Protein AF-A0A4Z1KSX0-F1 (afdb_monomer)

Nearest PDB structures (foldseek):
  7qps-assembly2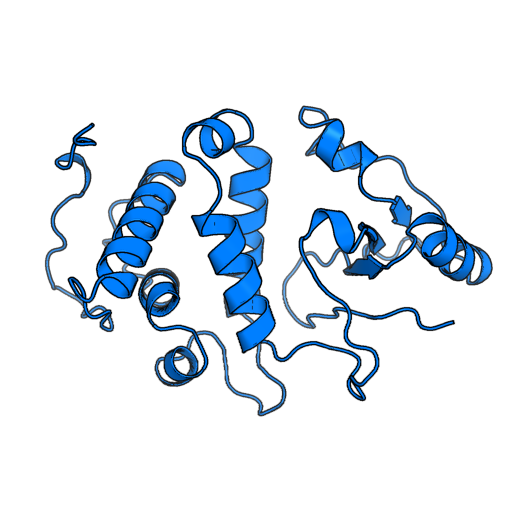_B  TM=3.617E-01  e=7.454E-01  Acinetobacter baumannii
  7qps-assembly1_A  TM=3.629E-01  e=1.001E+00  Acinetobacter baumannii
  7qpr-assembly3_C  TM=3.584E-01  e=1.425E+00  Acinetobacter baumannii
  7qpr-assembly4_D  TM=3.617E-01  e=1.912E+00  Acinetobacter baumannii
  7qpr-assembly1_A  TM=2.953E-01  e=1.266E+00  Acinetobacter baumannii

Solvent-accessible surface area (backbone atoms only — not comparable to full-atom values): 12612 Å² total; per-residue (Å²): 137,84,84,54,51,57,81,83,91,64,68,100,76,53,64,39,56,23,62,30,92,46,40,68,65,53,45,53,56,42,43,76,70,55,26,41,80,53,80,69,63,75,92,41,63,93,37,56,68,68,46,71,58,38,54,39,32,32,66,54,96,61,87,45,39,34,35,29,31,39,24,77,83,67,78,49,81,84,70,94,78,66,88,62,66,52,78,56,59,45,60,51,50,44,51,54,51,49,54,60,52,66,54,45,73,68,50,41,66,77,38,38,69,60,51,49,48,52,54,48,52,57,58,53,52,46,63,35,58,43,96,88,64,50,49,46,64,42,79,72,46,43,74,66,39,55,71,47,52,33,49,59,51,33,54,70,56,58,79,56,96,80,60,76,77,66,52,73,64,60,47,47,57,52,48,37,52,48,26,50,33,29,74,72,67,76,43,81,71,69,78,79,63,89,90,65,85,70,80,72,70,90,76,66,72,86,78,130

Secondary structure (DSSP, 8-state):
----------SS---EEEEES-HHHHHHHHHHTT-EE-PPPGGGTT-HHHHHSEEEEESSSSS--EEEEEGGGGT----TT--SSS--HHHHHHHHHHHHHHS-HHHHHHTHHHHHHHHHHHHHHTT-B-TT--BTTSSGGGGGS-GGGHHHHHHHH---TT-PPPPHHHHHHHHHHHHHHHHTTS----PPPTTPPPPPGGG-PPP-

Radius of gyration: 18.74 Å; Cα contacts (8 Å, |Δi|>4): 225; chains: 1; bounding box: 40×37×55 Å

Mean predicted aligned error: 12.32 Å

Foldseek 3Di:
DDFFFADFDDDDAAATEGADQDQVVNVVVVVVVQKDWDQFDPLCPVPVVVRVQWTWIDRDPPRHIYTYGYCVVLVHDDDPPDPDSHDWLQVVLQSLLVVLLPQDLVNCVSVVSVSVVSVVVNLVSQCGATPVRHRLLDPVVLVSHDQLCSQVSLVSNDPDPPPPDDDPSNVSVVSNVSSVCVVVVNDGHDHDDPPDDDDPSVPDDDDD

Sequence (208 aa):
MITRRIAMRKTAVWDLHLLVEDTCAGAKVLLNNGYKETTPDYSFEDDPEFNERAIRLIHNPSSTIVMLHAVKEWYYQMDDSVQDFLPPLSSFLDSVIEFWLDISSQDYDHRLRFALYIGCLIGYCYYLQDLDGQLVKTHAYAENLKPEHREVHYDIKFESPSKKSFTATNRHAYHVRRSREIREGGFVPKTYEEGVFRTNLTTVSEQE

pLDDT: mean 74.32, std 18.14, range [25.38, 96.19]

Organism: NCBI:txid87229

Structure (mmCIF, N/CA/C/O backbone):
data_AF-A0A4Z1KSX0-F1
#
_entry.id   AF-A0A4Z1KSX0-F1
#
loop_
_atom_site.group_PDB
_atom_site.id
_atom_site.type_symbol
_atom_site.label_atom_id
_atom_site.label_alt_id
_atom_site.label_comp_id
_atom_site.label_asym_id
_atom_site.label_entity_id
_atom_site.label_seq_id
_atom_site.pdbx_PDB_ins_code
_atom_site.Cartn_x
_atom_site.Cartn_y
_atom_site.Cartn_z
_atom_site.occupancy
_atom_site.B_iso_or_equiv
_atom_site.auth_seq_id
_atom_site.auth_comp_id
_atom_site.auth_asym_id
_atom_site.auth_atom_id
_atom_site.pdbx_PDB_model_num
ATOM 1 N N . MET A 1 1 ? 3.192 -13.318 -24.736 1.00 26.81 1 MET A N 1
ATOM 2 C CA . MET A 1 1 ? 4.248 -12.897 -23.792 1.00 26.81 1 MET A CA 1
ATOM 3 C C . MET A 1 1 ? 3.690 -11.695 -23.046 1.00 26.81 1 MET A C 1
ATOM 5 O O . MET A 1 1 ? 3.647 -10.613 -23.613 1.00 26.81 1 MET A O 1
ATOM 9 N N . ILE A 1 2 ? 3.050 -11.926 -21.897 1.00 25.38 2 ILE A N 1
ATOM 10 C CA . ILE A 1 2 ? 2.139 -10.948 -21.284 1.00 25.38 2 ILE A CA 1
ATOM 11 C C . ILE A 1 2 ? 2.909 -10.158 -20.226 1.00 25.38 2 ILE A C 1
ATOM 13 O O . ILE A 1 2 ? 3.101 -10.618 -19.106 1.00 25.38 2 ILE A O 1
ATOM 17 N N . THR A 1 3 ? 3.361 -8.964 -20.598 1.00 26.34 3 THR A N 1
ATOM 18 C CA . THR A 1 3 ? 3.843 -7.952 -19.655 1.00 26.34 3 THR A CA 1
ATOM 19 C C . THR A 1 3 ? 2.619 -7.356 -18.951 1.00 26.34 3 THR A C 1
ATOM 21 O O . THR A 1 3 ? 1.831 -6.649 -19.578 1.00 26.34 3 THR A O 1
ATOM 24 N N . ARG A 1 4 ? 2.410 -7.696 -17.673 1.00 34.50 4 ARG A N 1
ATOM 25 C CA . ARG A 1 4 ? 1.285 -7.208 -16.853 1.00 34.50 4 ARG A CA 1
ATOM 26 C C . ARG A 1 4 ? 1.672 -5.867 -16.211 1.00 34.50 4 ARG A C 1
ATOM 28 O O . ARG A 1 4 ? 2.825 -5.687 -15.828 1.00 34.50 4 ARG A O 1
ATOM 35 N N . ARG A 1 5 ? 0.753 -4.894 -16.165 1.00 32.97 5 ARG A N 1
ATOM 36 C CA . ARG A 1 5 ? 1.043 -3.480 -15.851 1.00 32.97 5 ARG A CA 1
ATOM 37 C C . ARG A 1 5 ? 0.263 -3.048 -14.617 1.00 32.97 5 ARG A C 1
ATOM 39 O O . ARG A 1 5 ? -0.948 -3.023 -14.712 1.00 32.97 5 ARG A O 1
ATOM 46 N N . ILE A 1 6 ? 0.912 -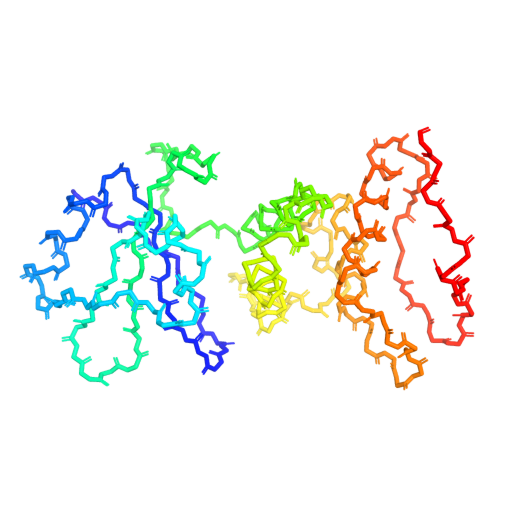2.611 -13.534 1.00 33.09 6 ILE A N 1
ATOM 47 C CA . ILE A 1 6 ? 0.249 -1.849 -12.456 1.00 33.09 6 ILE A CA 1
ATOM 48 C C . ILE A 1 6 ? 0.514 -0.360 -12.691 1.00 33.09 6 ILE A C 1
ATOM 50 O O . ILE A 1 6 ? 1.585 0.134 -12.383 1.00 33.09 6 ILE A O 1
ATOM 54 N N . ALA A 1 7 ? -0.422 0.366 -13.303 1.00 34.25 7 ALA A N 1
ATOM 55 C CA . ALA A 1 7 ? -0.289 1.791 -13.598 1.00 34.25 7 ALA A CA 1
ATOM 56 C C . ALA A 1 7 ? -1.288 2.599 -12.768 1.00 34.25 7 ALA A C 1
ATOM 58 O O . ALA A 1 7 ? -2.474 2.655 -13.083 1.00 34.25 7 ALA A O 1
ATOM 59 N N . MET A 1 8 ? -0.783 3.270 -11.739 1.00 35.50 8 MET A N 1
ATOM 60 C CA . MET A 1 8 ? -1.525 4.250 -10.953 1.00 35.50 8 MET A CA 1
ATOM 61 C C . MET A 1 8 ? -1.245 5.649 -11.513 1.00 35.50 8 MET A C 1
ATOM 63 O O . MET A 1 8 ? -0.101 6.012 -11.765 1.00 35.50 8 MET A O 1
ATOM 67 N N . ARG A 1 9 ? -2.295 6.416 -11.837 1.00 31.86 9 ARG A N 1
ATOM 68 C CA . ARG A 1 9 ? -2.183 7.530 -12.801 1.00 31.86 9 ARG A CA 1
ATOM 69 C C . ARG A 1 9 ? -1.939 8.930 -12.222 1.00 31.86 9 ARG A C 1
ATOM 71 O O . ARG A 1 9 ? -1.767 9.837 -13.031 1.00 31.86 9 ARG A O 1
ATOM 78 N N . LYS A 1 10 ? -1.918 9.173 -10.900 1.00 31.47 10 LYS A N 1
ATOM 79 C CA . LYS A 1 10 ? -1.815 10.556 -10.362 1.00 31.47 10 LYS A CA 1
ATOM 80 C C . LYS A 1 10 ? -1.241 10.692 -8.930 1.00 31.47 10 LYS A C 1
ATOM 82 O O . LYS A 1 10 ? -2.023 10.868 -8.014 1.00 31.47 10 LYS A O 1
ATOM 87 N N . THR A 1 11 ? 0.088 10.717 -8.757 1.00 35.06 11 THR A N 1
ATOM 88 C CA . THR A 1 11 ? 0.858 11.339 -7.648 1.00 35.06 11 THR A CA 1
ATOM 89 C C . THR A 1 11 ? 2.322 11.543 -8.085 1.00 35.06 11 THR A C 1
ATOM 91 O O . THR A 1 11 ? 2.770 10.947 -9.052 1.00 35.06 11 THR A O 1
ATOM 94 N N . ALA A 1 12 ? 3.065 12.448 -7.449 1.00 36.88 12 ALA A N 1
ATOM 95 C CA . ALA A 1 12 ? 4.213 13.156 -8.035 1.00 36.88 12 ALA A CA 1
ATOM 96 C C . ALA A 1 12 ? 5.570 12.416 -8.148 1.00 36.88 12 ALA A C 1
ATOM 98 O O . ALA A 1 12 ? 6.568 13.072 -8.425 1.00 36.88 12 ALA A O 1
ATOM 99 N N . VAL A 1 13 ? 5.643 11.093 -7.993 1.00 49.09 13 VAL A N 1
ATOM 100 C CA . VAL A 1 13 ? 6.848 10.294 -8.301 1.00 49.09 13 VAL A CA 1
ATOM 101 C C . VAL A 1 13 ? 6.352 8.917 -8.729 1.00 49.09 13 VAL A C 1
ATOM 103 O O . VAL A 1 13 ? 5.828 8.183 -7.897 1.00 49.09 13 VAL A O 1
ATOM 106 N N . TRP A 1 14 ? 6.418 8.584 -10.018 1.00 59.50 14 TRP A N 1
ATOM 107 C CA . TRP A 1 14 ? 5.974 7.270 -10.491 1.00 59.50 14 TRP A CA 1
ATOM 108 C C . TRP A 1 14 ? 7.140 6.515 -11.091 1.00 59.50 14 TRP A C 1
ATOM 110 O O . TRP A 1 14 ? 7.404 6.619 -12.290 1.00 59.50 14 TRP A O 1
ATOM 120 N N . ASP A 1 15 ? 7.764 5.709 -10.248 1.00 68.88 15 ASP A N 1
ATOM 121 C CA . ASP A 1 15 ? 8.376 4.476 -10.699 1.00 68.88 15 ASP A CA 1
ATOM 122 C C . ASP A 1 15 ? 7.232 3.471 -10.927 1.00 68.88 15 ASP A C 1
ATOM 124 O O . ASP A 1 15 ? 6.271 3.389 -10.161 1.00 68.88 15 ASP A O 1
ATOM 128 N N . LEU A 1 16 ? 7.271 2.754 -12.041 1.00 71.50 16 LEU A N 1
ATOM 129 C CA . LEU A 1 16 ? 6.307 1.745 -12.442 1.00 71.50 16 LEU A CA 1
ATOM 130 C C . LEU A 1 16 ? 6.772 0.391 -11.911 1.00 71.50 16 LEU A C 1
ATOM 132 O O . LEU A 1 16 ? 7.684 -0.207 -12.471 1.00 71.50 16 LEU A O 1
ATOM 136 N N . HIS A 1 17 ? 6.125 -0.115 -10.868 1.00 75.00 17 HIS A N 1
ATOM 137 C CA . HIS A 1 17 ? 6.429 -1.429 -10.306 1.00 75.00 17 HIS A CA 1
ATOM 138 C C . HIS A 1 17 ? 5.580 -2.503 -10.995 1.00 75.00 17 HIS A C 1
ATOM 140 O O . HIS A 1 17 ? 4.351 -2.451 -10.965 1.00 75.00 17 HIS A O 1
ATOM 146 N N . LEU A 1 18 ? 6.227 -3.470 -11.640 1.00 76.75 18 LEU A N 1
ATOM 147 C CA . LEU A 1 18 ? 5.585 -4.583 -12.329 1.00 76.75 18 LEU A CA 1
ATOM 148 C C . LEU A 1 18 ? 5.935 -5.885 -11.623 1.00 76.75 18 LEU A C 1
ATOM 150 O O . LEU A 1 18 ? 7.109 -6.231 -11.514 1.00 76.75 18 LEU A O 1
ATOM 154 N N . LEU A 1 19 ? 4.917 -6.628 -11.197 1.00 75.62 19 LEU A N 1
ATOM 155 C CA . LEU A 1 19 ? 5.096 -8.015 -10.787 1.00 75.62 19 LEU A CA 1
ATOM 156 C C . LEU A 1 19 ? 5.142 -8.890 -12.044 1.00 75.62 19 LEU A C 1
ATOM 158 O O . LEU A 1 19 ? 4.254 -8.805 -12.895 1.00 75.62 19 LEU A O 1
ATOM 162 N N . VAL A 1 20 ? 6.166 -9.726 -12.165 1.00 76.69 20 VAL A N 1
ATOM 163 C CA . VAL A 1 20 ? 6.361 -10.647 -13.290 1.00 76.69 20 VAL A CA 1
ATOM 164 C C . VAL A 1 20 ? 6.795 -12.025 -12.790 1.00 76.69 20 VAL A C 1
ATOM 166 O O . VAL A 1 20 ? 7.428 -12.149 -11.745 1.00 76.69 20 VAL A O 1
ATOM 169 N N . GLU A 1 21 ? 6.435 -13.078 -13.522 1.00 81.25 21 GLU A N 1
ATOM 170 C CA . GLU A 1 21 ? 6.851 -14.452 -13.191 1.00 81.25 21 GLU A CA 1
ATOM 171 C C . GLU A 1 21 ? 8.364 -14.644 -13.294 1.00 81.25 21 GLU A C 1
ATOM 173 O O . GLU A 1 21 ? 8.969 -15.313 -12.459 1.00 81.25 21 GLU A O 1
ATOM 178 N N . ASP A 1 22 ? 8.955 -14.025 -14.311 1.00 81.94 22 ASP A N 1
ATOM 179 C CA . ASP A 1 22 ? 10.380 -14.044 -14.602 1.00 81.94 22 ASP A CA 1
ATOM 180 C C . ASP A 1 22 ? 10.819 -12.607 -14.909 1.00 81.94 22 ASP A C 1
ATOM 182 O O . ASP A 1 22 ? 10.443 -12.013 -15.930 1.00 81.94 22 ASP A O 1
ATOM 186 N N . THR A 1 23 ? 11.587 -12.030 -13.984 1.00 84.56 23 THR A N 1
ATOM 187 C CA . THR A 1 23 ? 12.097 -10.659 -14.079 1.00 84.56 23 THR A CA 1
ATOM 188 C C . THR A 1 23 ? 13.057 -10.498 -15.248 1.00 84.56 23 THR A C 1
ATOM 190 O O . THR A 1 23 ? 12.952 -9.507 -15.968 1.00 84.56 23 THR A O 1
ATOM 193 N N . CYS A 1 24 ? 13.912 -11.485 -15.524 1.00 86.50 24 CYS A N 1
ATOM 194 C CA . CYS A 1 24 ? 14.843 -11.463 -16.651 1.00 86.50 24 CYS A CA 1
ATOM 195 C C . CYS A 1 24 ? 14.108 -11.499 -17.997 1.00 86.50 24 CYS A C 1
ATOM 197 O O . CYS A 1 24 ? 14.434 -10.736 -18.912 1.00 86.50 24 CYS A O 1
ATOM 199 N N . ALA A 1 25 ? 13.086 -12.348 -18.133 1.00 84.19 25 ALA A N 1
ATOM 200 C CA . ALA A 1 25 ? 12.268 -12.403 -19.342 1.00 84.19 25 ALA A CA 1
ATOM 201 C C . ALA A 1 25 ? 11.487 -11.096 -19.555 1.00 84.19 25 ALA A C 1
ATOM 203 O O . ALA A 1 25 ? 11.446 -10.580 -20.677 1.00 84.19 25 ALA A O 1
ATOM 204 N N . GLY A 1 26 ? 10.914 -10.532 -18.485 1.00 84.00 26 GLY A N 1
ATOM 205 C CA . GLY A 1 26 ? 10.255 -9.224 -18.511 1.00 84.00 26 GLY A CA 1
ATOM 206 C C . GLY A 1 26 ? 11.210 -8.093 -18.902 1.00 84.00 26 GLY A C 1
ATOM 207 O O . GLY A 1 26 ? 10.877 -7.271 -19.760 1.00 84.00 26 GLY A O 1
ATOM 208 N N . ALA A 1 27 ? 12.424 -8.096 -18.347 1.00 88.25 27 ALA A N 1
ATOM 209 C CA . ALA A 1 27 ? 13.459 -7.113 -18.646 1.00 88.25 27 ALA A CA 1
ATOM 210 C C . ALA A 1 27 ? 13.864 -7.174 -20.114 1.00 88.25 27 ALA A C 1
ATOM 212 O O . ALA A 1 27 ? 13.873 -6.151 -20.791 1.00 88.25 27 ALA A O 1
ATOM 213 N N . LYS A 1 28 ? 14.089 -8.379 -20.650 1.00 89.62 28 LYS A N 1
ATOM 214 C CA . LYS A 1 28 ? 14.444 -8.581 -22.059 1.00 89.62 28 LYS A CA 1
ATOM 215 C C . LYS A 1 28 ? 13.409 -7.987 -23.017 1.00 89.62 28 LYS A C 1
ATOM 217 O O . LYS A 1 28 ? 13.783 -7.408 -24.034 1.00 89.62 28 LYS A O 1
ATOM 222 N N . VAL A 1 29 ? 12.116 -8.098 -22.701 1.00 85.62 29 VAL A N 1
ATOM 223 C CA . VAL A 1 29 ? 11.051 -7.471 -23.502 1.00 85.62 29 VAL A CA 1
ATOM 224 C C . VAL A 1 29 ? 11.192 -5.953 -23.495 1.00 85.62 29 VAL A C 1
ATOM 226 O O . VAL A 1 29 ? 11.157 -5.339 -24.558 1.00 85.62 29 VAL A O 1
ATOM 229 N N . LEU A 1 30 ? 11.377 -5.347 -22.323 1.00 86.31 30 LEU A N 1
ATOM 230 C CA . LEU A 1 30 ? 11.517 -3.896 -22.199 1.00 86.31 30 LEU A CA 1
ATOM 231 C C . LEU A 1 30 ? 12.806 -3.394 -22.866 1.00 86.31 30 LEU A C 1
ATOM 233 O O . LEU A 1 30 ? 12.760 -2.429 -23.627 1.00 86.31 30 LEU A O 1
ATOM 237 N N . LEU A 1 31 ? 13.931 -4.084 -22.675 1.00 89.06 31 LEU A N 1
ATOM 238 C CA . LEU A 1 31 ? 15.206 -3.785 -23.333 1.00 89.06 31 LEU A CA 1
ATOM 239 C C . LEU A 1 31 ? 15.074 -3.796 -24.864 1.00 89.06 31 LEU A C 1
ATOM 241 O O . LEU A 1 31 ? 15.496 -2.855 -25.534 1.00 89.06 31 LEU A O 1
ATOM 245 N N . ASN A 1 32 ? 14.402 -4.809 -25.423 1.00 89.81 32 ASN A N 1
ATOM 246 C CA . ASN A 1 32 ? 14.130 -4.895 -26.864 1.00 89.81 32 ASN A CA 1
ATOM 247 C C . ASN A 1 32 ? 13.226 -3.766 -27.384 1.00 89.81 32 ASN A C 1
ATOM 249 O O . ASN A 1 32 ? 13.195 -3.512 -28.586 1.00 89.81 32 ASN A O 1
ATOM 253 N N . ASN A 1 33 ? 12.495 -3.096 -26.495 1.00 85.56 33 ASN A N 1
ATOM 254 C CA . ASN A 1 33 ? 11.642 -1.954 -26.805 1.00 85.56 33 ASN A CA 1
ATOM 255 C C . ASN A 1 33 ? 12.299 -0.620 -26.425 1.00 85.56 33 ASN A C 1
ATOM 257 O O . ASN A 1 33 ? 11.598 0.366 -26.261 1.00 85.56 33 ASN A O 1
ATOM 261 N N . GLY A 1 34 ? 13.628 -0.568 -26.287 1.00 86.69 34 GLY A N 1
ATOM 262 C CA . GLY A 1 34 ? 14.368 0.681 -26.093 1.00 86.69 34 GLY A CA 1
ATOM 263 C C . GLY A 1 34 ? 14.575 1.098 -24.636 1.00 86.69 34 GLY A C 1
ATOM 264 O O . GLY A 1 34 ? 15.119 2.176 -24.399 1.00 86.69 34 GLY A O 1
ATOM 265 N N . TYR A 1 35 ? 14.181 0.272 -23.659 1.00 89.25 35 TYR A N 1
ATOM 266 C CA . TYR A 1 35 ? 14.568 0.493 -22.265 1.00 89.25 35 TYR A CA 1
ATOM 267 C C . TYR A 1 35 ? 16.047 0.165 -22.035 1.00 89.25 35 TYR A C 1
ATOM 269 O O . TYR A 1 35 ? 16.667 -0.584 -22.787 1.00 89.25 35 TYR A O 1
ATOM 277 N N . LYS A 1 36 ? 16.617 0.731 -20.972 1.00 89.69 36 LYS A N 1
ATOM 278 C CA . LYS A 1 36 ? 17.976 0.484 -20.490 1.00 89.69 36 LYS A CA 1
ATOM 279 C C . LYS A 1 36 ? 17.927 0.134 -19.016 1.00 89.69 36 LYS A C 1
ATOM 281 O O . LYS A 1 36 ? 17.202 0.789 -18.271 1.00 89.69 36 LYS A O 1
ATOM 286 N N . GLU A 1 37 ? 18.696 -0.864 -18.605 1.00 88.25 37 GLU A N 1
ATOM 287 C CA . GLU A 1 37 ? 18.891 -1.141 -17.184 1.00 88.25 37 GLU A CA 1
ATOM 288 C C . GLU A 1 37 ? 19.675 -0.005 -16.526 1.00 88.25 37 GLU A C 1
ATOM 290 O O . GLU A 1 37 ? 20.555 0.607 -17.139 1.00 88.25 37 GLU A O 1
ATOM 295 N N . THR A 1 38 ? 19.334 0.293 -15.280 1.00 83.00 38 THR A N 1
ATOM 296 C CA . THR A 1 38 ? 20.007 1.314 -14.477 1.00 83.00 38 THR A CA 1
ATOM 297 C C . THR A 1 38 ? 20.526 0.707 -13.189 1.00 83.00 38 THR A C 1
ATOM 299 O O . THR A 1 38 ? 20.038 -0.329 -12.744 1.00 83.00 38 THR A O 1
ATOM 302 N N . THR A 1 39 ? 21.463 1.394 -12.543 1.00 74.19 39 THR A N 1
ATOM 303 C CA . THR A 1 39 ? 21.920 1.004 -11.210 1.00 74.19 39 THR A CA 1
ATOM 304 C C . THR A 1 39 ? 20.769 1.046 -10.196 1.00 74.19 39 THR A C 1
ATOM 306 O O . THR A 1 39 ? 19.823 1.833 -10.379 1.00 74.19 39 THR A O 1
ATOM 309 N N . PRO A 1 40 ? 20.840 0.227 -9.130 1.00 66.81 40 PRO A N 1
ATOM 310 C CA . PRO A 1 40 ? 19.892 0.288 -8.024 1.00 66.81 40 PRO A CA 1
ATOM 311 C C . PRO A 1 40 ? 19.793 1.695 -7.425 1.00 66.81 40 PRO A C 1
ATOM 313 O O . PRO A 1 40 ? 20.681 2.533 -7.611 1.00 66.81 40 PRO A O 1
ATOM 316 N N . ASP A 1 41 ? 18.679 1.981 -6.756 1.00 65.81 41 ASP A N 1
ATOM 317 C CA . ASP A 1 41 ? 18.477 3.282 -6.127 1.00 65.81 41 ASP A CA 1
ATOM 318 C C . ASP A 1 41 ? 19.349 3.398 -4.869 1.00 65.81 41 ASP A C 1
ATOM 320 O O . ASP A 1 41 ? 19.274 2.563 -3.962 1.00 65.81 41 ASP A O 1
ATOM 324 N N . TYR A 1 42 ? 20.145 4.469 -4.810 1.00 65.69 42 TYR A N 1
ATOM 325 C CA . TYR A 1 42 ? 20.991 4.820 -3.667 1.00 65.69 42 TYR A CA 1
ATOM 326 C C . TYR A 1 42 ? 20.201 4.891 -2.350 1.00 65.69 42 TYR A C 1
ATOM 328 O O . TYR A 1 42 ? 20.727 4.621 -1.275 1.00 65.69 42 TYR A O 1
ATOM 336 N N . SER A 1 43 ? 18.905 5.207 -2.425 1.00 60.12 43 SER A N 1
ATOM 337 C CA . SER A 1 43 ? 18.001 5.316 -1.274 1.00 60.12 43 SER A CA 1
ATOM 338 C C . SER A 1 43 ? 17.892 4.014 -0.465 1.00 60.12 43 SER A C 1
ATOM 340 O O . SER A 1 43 ? 17.614 4.061 0.740 1.00 60.12 43 SER A O 1
ATOM 342 N N . PHE A 1 44 ? 18.160 2.871 -1.105 1.00 64.38 44 PHE A N 1
ATOM 343 C CA . PHE A 1 44 ? 18.123 1.535 -0.509 1.00 64.38 44 PHE A CA 1
ATOM 344 C C . PHE A 1 44 ? 19.500 0.850 -0.483 1.00 64.38 44 PHE A C 1
ATOM 346 O O . PHE A 1 44 ? 19.560 -0.364 -0.350 1.00 64.38 44 PHE A O 1
ATOM 353 N N . GLU A 1 45 ? 20.617 1.584 -0.591 1.00 64.69 45 GLU A N 1
ATOM 354 C CA . GLU A 1 45 ? 21.971 0.992 -0.483 1.00 64.69 45 GLU A CA 1
ATOM 355 C C . GLU A 1 45 ? 22.175 0.166 0.795 1.00 64.69 45 GLU A C 1
ATOM 357 O O . GLU A 1 45 ? 22.865 -0.849 0.772 1.00 64.69 45 GLU A O 1
ATOM 362 N N . ASP A 1 46 ? 21.521 0.572 1.884 1.00 62.72 46 ASP A N 1
ATOM 363 C CA . ASP A 1 46 ? 21.564 -0.112 3.178 1.00 62.72 46 ASP A CA 1
ATOM 364 C C . ASP A 1 46 ? 20.650 -1.363 3.243 1.00 62.72 46 ASP A C 1
ATOM 366 O O . ASP A 1 46 ? 20.662 -2.077 4.242 1.00 62.72 46 ASP A O 1
ATOM 370 N N . ASP A 1 47 ? 19.858 -1.637 2.197 1.00 64.94 47 ASP A N 1
ATOM 371 C CA . ASP A 1 47 ? 19.034 -2.845 2.019 1.00 64.94 47 ASP A CA 1
ATOM 372 C C . ASP A 1 47 ? 19.393 -3.512 0.669 1.00 64.94 47 ASP A C 1
ATOM 374 O O . ASP A 1 47 ? 18.652 -3.401 -0.318 1.00 64.94 47 ASP A O 1
ATOM 378 N N . PRO A 1 48 ? 20.567 -4.174 0.587 1.00 65.00 48 PRO A N 1
ATOM 379 C CA . PRO A 1 48 ? 21.043 -4.790 -0.648 1.00 65.00 48 PRO A CA 1
ATOM 380 C C . PRO A 1 48 ? 20.083 -5.868 -1.151 1.00 65.00 48 PRO A C 1
ATOM 382 O O . PRO A 1 48 ? 19.916 -6.010 -2.358 1.00 65.00 48 PRO A O 1
ATOM 385 N N . GLU A 1 49 ? 19.368 -6.555 -0.255 1.00 66.75 49 GLU A N 1
ATOM 386 C CA . GLU A 1 49 ? 18.355 -7.529 -0.651 1.00 66.75 49 GLU A CA 1
ATOM 387 C C . GLU A 1 49 ? 17.203 -6.878 -1.422 1.00 66.75 49 GLU A C 1
ATOM 389 O O . GLU A 1 49 ? 16.763 -7.428 -2.427 1.00 66.75 49 GLU A O 1
ATOM 394 N N . PHE A 1 50 ? 16.713 -5.707 -1.005 1.00 65.75 50 PHE A N 1
ATOM 395 C CA . PHE A 1 50 ? 15.681 -4.989 -1.759 1.00 65.75 50 PHE A CA 1
ATOM 396 C C . PHE A 1 50 ? 16.173 -4.568 -3.152 1.00 65.75 50 PHE A C 1
ATOM 398 O O . PHE A 1 50 ? 15.436 -4.674 -4.134 1.00 65.75 50 PHE A O 1
ATOM 405 N N . ASN A 1 51 ? 17.428 -4.128 -3.242 1.00 66.25 51 ASN A N 1
ATOM 406 C CA . ASN A 1 51 ? 18.045 -3.684 -4.489 1.00 66.25 51 ASN A CA 1
ATOM 407 C C . ASN A 1 51 ? 18.381 -4.835 -5.455 1.00 66.25 51 ASN A C 1
ATOM 409 O O . ASN A 1 51 ? 18.288 -4.654 -6.667 1.00 66.25 51 ASN A O 1
ATOM 413 N N . GLU A 1 52 ? 18.746 -6.011 -4.945 1.00 69.19 52 GLU A N 1
ATOM 414 C CA . GLU A 1 52 ? 19.073 -7.197 -5.752 1.00 69.19 52 GLU A CA 1
ATOM 415 C C . GLU A 1 52 ? 17.830 -7.913 -6.301 1.00 69.19 52 GLU A C 1
ATOM 417 O O . GLU A 1 52 ? 17.899 -8.589 -7.328 1.00 69.19 52 GLU A O 1
ATOM 422 N N . ARG A 1 53 ? 16.677 -7.749 -5.644 1.00 71.62 53 ARG A N 1
ATOM 423 C CA . ARG A 1 53 ? 15.424 -8.449 -5.975 1.00 71.62 53 ARG A CA 1
ATOM 424 C C . ARG A 1 53 ? 14.651 -7.862 -7.156 1.00 71.62 53 ARG A C 1
ATOM 426 O O . ARG A 1 53 ? 13.720 -8.495 -7.658 1.00 71.62 53 ARG A O 1
ATOM 433 N N . ALA A 1 54 ? 15.013 -6.667 -7.621 1.00 76.38 54 ALA A N 1
ATOM 434 C CA . ALA A 1 54 ? 14.274 -5.984 -8.675 1.00 76.38 54 ALA A CA 1
ATOM 435 C C . ALA A 1 54 ? 15.164 -5.491 -9.818 1.00 76.38 54 ALA A C 1
ATOM 437 O O . ALA A 1 54 ? 16.225 -4.910 -9.608 1.00 76.38 54 ALA A O 1
ATOM 438 N N . ILE A 1 55 ? 14.688 -5.658 -11.056 1.00 84.75 55 ILE A N 1
ATOM 439 C CA . ILE A 1 55 ? 15.370 -5.113 -12.238 1.00 84.75 55 ILE A CA 1
ATOM 440 C C . ILE A 1 55 ? 14.820 -3.720 -12.534 1.00 84.75 55 ILE A C 1
ATOM 442 O O . ILE A 1 55 ? 13.619 -3.556 -12.763 1.00 84.75 55 ILE A O 1
ATOM 446 N N . ARG A 1 56 ? 15.708 -2.721 -12.559 1.00 85.69 56 ARG A N 1
ATOM 447 C CA . ARG A 1 56 ? 15.374 -1.309 -12.773 1.00 85.69 56 ARG A CA 1
ATOM 448 C C . ARG A 1 56 ? 15.663 -0.883 -14.209 1.00 85.69 56 ARG A C 1
ATOM 450 O O . ARG A 1 56 ? 16.798 -0.980 -14.665 1.00 85.69 56 ARG A O 1
ATOM 457 N N . LEU A 1 57 ? 14.647 -0.396 -14.917 1.00 87.00 57 LEU A N 1
ATOM 458 C CA . LEU A 1 57 ? 14.688 -0.078 -16.348 1.00 87.00 57 LEU A CA 1
ATOM 459 C C . LEU A 1 57 ? 14.171 1.337 -16.639 1.00 87.00 57 LEU A C 1
ATOM 461 O O . LEU A 1 57 ? 13.225 1.800 -16.012 1.00 87.00 57 LEU A O 1
ATOM 465 N N . ILE A 1 58 ? 14.727 2.008 -17.649 1.00 86.88 58 ILE A N 1
ATOM 466 C CA . ILE A 1 58 ? 14.302 3.346 -18.097 1.00 86.88 58 ILE A CA 1
ATOM 467 C C . ILE A 1 58 ? 14.264 3.436 -19.631 1.00 86.88 58 ILE A C 1
ATOM 469 O O . ILE A 1 58 ? 15.184 2.982 -20.298 1.00 86.88 58 ILE A O 1
ATOM 473 N N . HIS A 1 59 ? 13.212 4.013 -20.219 1.00 79.62 59 HIS A N 1
ATOM 474 C CA . HIS A 1 59 ? 13.032 4.075 -21.686 1.00 79.62 59 HIS A CA 1
ATOM 475 C C . HIS A 1 59 ? 13.724 5.274 -22.356 1.00 79.62 59 HIS A C 1
ATOM 477 O O . HIS A 1 59 ? 14.035 5.236 -23.540 1.00 79.62 59 HIS A O 1
ATOM 483 N N . ASN A 1 60 ? 13.932 6.367 -21.617 1.00 70.50 60 ASN A N 1
ATOM 484 C CA . ASN A 1 60 ? 14.516 7.643 -22.059 1.00 70.50 60 ASN A CA 1
ATOM 485 C C . ASN A 1 60 ? 14.679 8.555 -20.819 1.00 70.50 60 ASN A C 1
ATOM 487 O O . ASN A 1 60 ? 14.187 8.166 -19.766 1.00 70.50 60 ASN A O 1
ATOM 491 N N . PRO A 1 61 ? 15.279 9.766 -20.866 1.00 58.53 61 PRO A N 1
ATOM 492 C CA . PRO A 1 61 ? 15.397 10.653 -19.688 1.00 58.53 61 PRO A CA 1
ATOM 493 C C . PRO A 1 61 ? 14.055 11.095 -19.060 1.00 58.53 61 PRO A C 1
ATOM 495 O O . PRO A 1 61 ? 14.037 11.897 -18.130 1.00 58.53 61 PRO A O 1
ATOM 498 N N . SER A 1 62 ? 12.923 10.583 -19.554 1.00 55.53 62 SER A N 1
ATOM 499 C CA . SER A 1 62 ? 11.658 10.554 -18.829 1.00 55.53 62 SER A CA 1
ATOM 500 C C . SER A 1 62 ? 11.857 9.949 -17.439 1.00 55.53 62 SER A C 1
ATOM 502 O O . SER A 1 62 ? 12.310 8.816 -17.311 1.00 55.53 62 SER A O 1
ATOM 504 N N . SER A 1 63 ? 11.456 10.693 -16.415 1.00 60.62 63 SER A N 1
ATOM 505 C CA . SER A 1 63 ? 11.618 10.405 -14.984 1.00 60.62 63 SER A CA 1
ATOM 506 C C . SER A 1 63 ? 10.900 9.154 -14.458 1.00 60.62 63 SER A C 1
ATOM 508 O O . SER A 1 63 ? 10.868 8.950 -13.253 1.00 60.62 63 SER A O 1
ATOM 510 N N . THR A 1 64 ? 10.276 8.351 -15.320 1.00 72.19 64 THR A N 1
ATOM 511 C CA . THR A 1 64 ? 9.562 7.132 -14.926 1.00 72.19 64 THR A CA 1
ATOM 512 C C . THR A 1 64 ? 10.502 5.946 -15.044 1.00 72.19 64 THR A C 1
ATOM 514 O O . THR A 1 64 ? 10.793 5.474 -16.146 1.00 72.19 64 THR A O 1
ATOM 517 N N . ILE A 1 65 ? 10.958 5.456 -13.900 1.00 77.75 65 ILE A N 1
ATOM 518 C CA . ILE A 1 65 ? 11.659 4.179 -13.794 1.00 77.75 65 ILE A CA 1
ATOM 519 C C . ILE A 1 65 ? 10.637 3.044 -13.880 1.00 77.75 65 ILE A C 1
ATOM 521 O O . ILE A 1 65 ? 9.485 3.216 -13.510 1.00 77.75 65 ILE A O 1
ATOM 525 N N . VAL A 1 66 ? 11.031 1.877 -14.373 1.00 82.44 66 VAL A N 1
ATOM 526 C CA . VAL A 1 66 ? 10.247 0.641 -14.317 1.00 82.44 66 VAL A CA 1
ATOM 527 C C . VAL A 1 66 ? 10.998 -0.359 -13.452 1.00 82.44 66 VAL A C 1
ATOM 529 O O . VAL A 1 66 ? 12.119 -0.728 -13.779 1.00 82.44 66 VAL A O 1
ATOM 532 N N . MET A 1 67 ? 10.380 -0.792 -12.361 1.00 82.06 67 MET A N 1
ATOM 533 C CA . MET A 1 67 ? 10.903 -1.798 -11.444 1.00 82.06 67 MET A CA 1
ATOM 534 C C . MET A 1 67 ? 10.201 -3.126 -11.709 1.00 82.06 67 MET A C 1
ATOM 536 O O . MET A 1 67 ? 8.986 -3.219 -11.551 1.00 82.06 67 MET A O 1
ATOM 540 N N . LEU A 1 68 ? 10.936 -4.160 -12.100 1.00 82.50 68 LEU A N 1
ATOM 541 C CA . LEU A 1 68 ? 10.400 -5.512 -12.249 1.00 82.50 68 LEU A CA 1
ATOM 542 C C . LEU A 1 68 ? 10.667 -6.318 -10.986 1.00 82.50 68 LEU A C 1
ATOM 544 O O . LEU A 1 68 ? 11.822 -6.484 -10.611 1.00 82.50 68 LEU A O 1
ATOM 548 N N . HIS A 1 69 ? 9.614 -6.858 -10.387 1.00 80.56 69 HIS A N 1
ATOM 549 C CA . HIS A 1 69 ? 9.651 -7.675 -9.177 1.00 80.56 69 HIS A CA 1
ATOM 550 C C . HIS A 1 69 ? 9.173 -9.089 -9.489 1.00 80.56 69 HIS A C 1
ATOM 552 O O . HIS A 1 69 ? 8.228 -9.268 -10.261 1.00 80.56 69 HIS A O 1
ATOM 558 N N . ALA A 1 70 ? 9.777 -10.098 -8.868 1.00 78.50 70 ALA A N 1
ATOM 559 C CA . ALA A 1 70 ? 9.317 -11.472 -9.016 1.00 78.50 70 ALA A CA 1
ATOM 560 C C . AL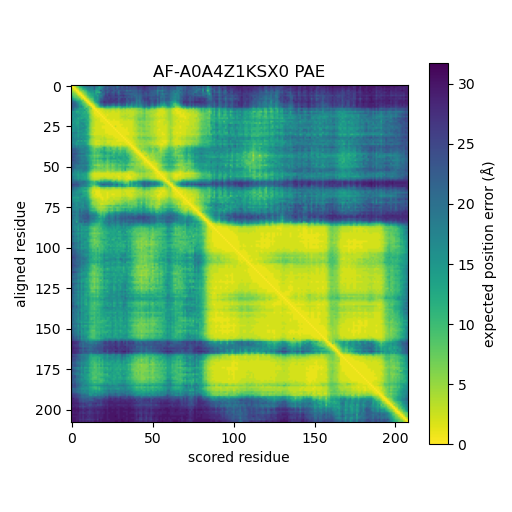A A 1 70 ? 8.020 -11.699 -8.215 1.00 78.50 70 ALA A C 1
ATOM 562 O O . ALA A 1 70 ? 7.980 -11.474 -7.008 1.00 78.50 70 ALA A O 1
ATOM 563 N N . VAL A 1 71 ? 6.961 -12.208 -8.855 1.00 72.00 71 VAL A N 1
ATOM 564 C CA . VAL A 1 71 ? 5.654 -12.480 -8.201 1.00 72.00 71 VAL A CA 1
ATOM 565 C C . VAL A 1 71 ? 5.769 -13.363 -6.955 1.00 72.00 71 VAL A C 1
ATOM 567 O O . VAL A 1 71 ? 5.050 -13.158 -5.979 1.00 72.00 71 VAL A O 1
ATOM 570 N N . LYS A 1 72 ? 6.702 -14.325 -6.974 1.00 70.44 72 LYS A N 1
ATOM 571 C CA . LYS A 1 72 ? 6.919 -15.291 -5.888 1.00 70.44 72 LYS A CA 1
ATOM 572 C C . LYS A 1 72 ? 7.405 -14.632 -4.602 1.00 70.44 72 LYS A C 1
ATOM 574 O O . LYS A 1 72 ? 7.087 -15.114 -3.523 1.00 70.44 72 LYS A O 1
ATOM 579 N N . GLU A 1 73 ? 8.151 -13.540 -4.719 1.00 69.38 73 GLU A N 1
ATOM 580 C CA . GLU A 1 73 ? 8.702 -12.813 -3.571 1.00 69.38 73 GLU A CA 1
ATOM 581 C C . GLU A 1 73 ? 7.662 -11.920 -2.893 1.00 69.38 73 GLU A C 1
ATOM 583 O O . GLU A 1 73 ? 7.842 -11.515 -1.749 1.00 69.38 73 GLU A O 1
ATOM 588 N N . TRP A 1 74 ? 6.554 -11.654 -3.586 1.00 66.19 74 TRP A N 1
ATOM 589 C CA . TRP A 1 74 ? 5.443 -10.832 -3.113 1.00 66.19 74 TRP A CA 1
ATOM 590 C C . TRP A 1 74 ? 4.206 -11.663 -2.747 1.00 66.19 74 TRP A C 1
ATOM 592 O O . TRP A 1 74 ? 3.115 -11.113 -2.627 1.00 66.19 74 TRP A O 1
ATOM 602 N N . TYR A 1 75 ? 4.360 -12.987 -2.598 1.00 59.31 75 TYR A N 1
ATOM 603 C CA . TYR A 1 75 ? 3.280 -13.929 -2.264 1.00 59.31 75 TYR A CA 1
ATOM 604 C C . TYR A 1 75 ? 2.046 -13.820 -3.182 1.00 59.31 75 TYR A C 1
ATOM 606 O O . TYR A 1 75 ? 0.937 -14.197 -2.806 1.00 59.31 75 TYR A O 1
ATOM 614 N N . TYR A 1 76 ? 2.234 -13.316 -4.405 1.00 59.50 76 TYR A N 1
ATOM 615 C CA . TYR A 1 76 ? 1.159 -13.079 -5.357 1.00 59.50 76 TYR A CA 1
ATOM 616 C C . TYR A 1 76 ? 1.021 -14.272 -6.304 1.00 59.50 76 TYR A C 1
ATOM 618 O O . TYR A 1 76 ? 1.966 -14.631 -7.011 1.00 59.50 76 TYR A O 1
ATOM 626 N N . GLN A 1 77 ? -0.165 -14.882 -6.343 1.00 61.72 77 GLN A N 1
ATOM 627 C CA . GLN A 1 77 ? -0.504 -15.891 -7.346 1.00 61.72 77 GLN A CA 1
ATOM 628 C C . GLN A 1 77 ? -1.137 -15.201 -8.554 1.00 61.72 77 GLN A C 1
ATOM 630 O O . GLN A 1 77 ? -2.219 -14.624 -8.456 1.00 61.72 77 GLN A O 1
ATOM 635 N N . MET A 1 78 ? -0.450 -15.245 -9.696 1.00 62.38 78 MET A N 1
ATOM 636 C CA . MET A 1 78 ? -1.035 -14.797 -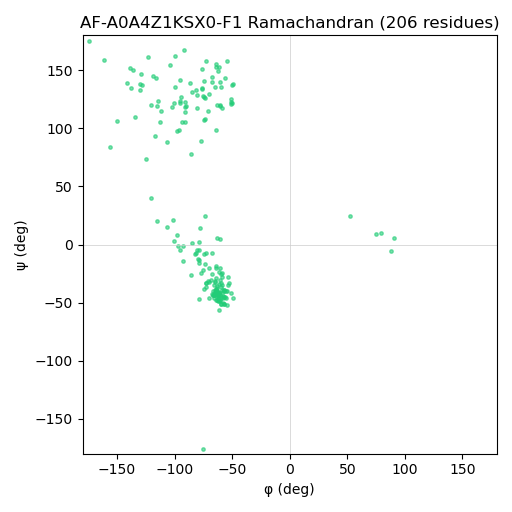10.955 1.00 62.38 78 MET A CA 1
ATOM 637 C C . MET A 1 78 ? -2.098 -15.802 -11.396 1.00 62.38 78 MET A C 1
ATOM 639 O O . MET A 1 78 ? -1.771 -16.943 -11.699 1.00 62.38 78 MET A O 1
ATOM 643 N N . ASP A 1 79 ? -3.358 -15.378 -11.440 1.00 60.09 79 ASP A N 1
ATOM 644 C CA . ASP A 1 79 ? -4.429 -16.156 -12.065 1.00 60.09 79 ASP A CA 1
ATOM 645 C C . ASP A 1 79 ? -4.287 -16.073 -13.602 1.00 60.09 79 ASP A C 1
ATOM 647 O O . ASP A 1 79 ? -3.921 -15.025 -14.163 1.00 60.09 79 ASP A O 1
ATOM 651 N N . ASP A 1 80 ? -4.540 -17.194 -14.277 1.00 57.44 80 ASP A N 1
ATOM 652 C CA . ASP A 1 80 ? -4.520 -17.344 -15.735 1.00 57.44 80 ASP A CA 1
ATOM 653 C C . ASP A 1 80 ? -5.744 -16.694 -16.411 1.00 57.44 80 ASP A C 1
ATOM 655 O O . ASP A 1 80 ? -5.737 -16.458 -17.620 1.00 57.44 80 ASP A O 1
ATOM 659 N N . SER A 1 81 ? -6.799 -16.393 -15.646 1.00 50.25 81 SER A N 1
ATOM 660 C CA . SER A 1 81 ? -8.117 -15.977 -16.149 1.00 50.25 81 SER A CA 1
ATOM 661 C C . SER A 1 81 ? -8.373 -14.464 -16.187 1.00 50.25 81 SER A C 1
ATOM 663 O O . SER A 1 81 ? -9.438 -14.029 -16.635 1.00 50.25 81 SER A O 1
ATOM 665 N N . VAL A 1 82 ? -7.422 -13.636 -15.749 1.00 50.78 82 VAL A N 1
ATOM 666 C CA . VAL A 1 82 ? -7.640 -12.186 -15.607 1.00 50.78 82 VAL A CA 1
ATOM 667 C C . VAL A 1 82 ? -7.670 -11.496 -16.981 1.00 50.78 82 VAL A C 1
ATOM 669 O O . VAL A 1 82 ? -6.640 -11.352 -17.638 1.00 50.78 82 VAL A O 1
ATOM 672 N N . GLN A 1 83 ? -8.858 -11.053 -17.416 1.00 46.19 83 GLN A N 1
ATOM 673 C CA . GLN A 1 83 ? -9.045 -10.271 -18.652 1.00 46.19 83 GLN A CA 1
ATOM 674 C C . GLN A 1 83 ? -8.589 -8.807 -18.525 1.00 46.19 83 GLN A C 1
ATOM 676 O O . GLN A 1 83 ? -8.259 -8.188 -19.537 1.00 46.19 83 GLN A O 1
ATOM 681 N N . ASP A 1 84 ? -8.517 -8.273 -17.302 1.00 49.41 84 ASP A N 1
ATOM 682 C CA . ASP A 1 84 ? -8.101 -6.898 -17.026 1.00 49.41 84 ASP A CA 1
ATOM 683 C C . ASP A 1 84 ? -6.637 -6.805 -16.571 1.00 49.41 84 ASP A C 1
ATOM 685 O O . ASP A 1 84 ? -6.146 -7.559 -15.737 1.00 49.41 84 ASP A O 1
ATOM 689 N N . P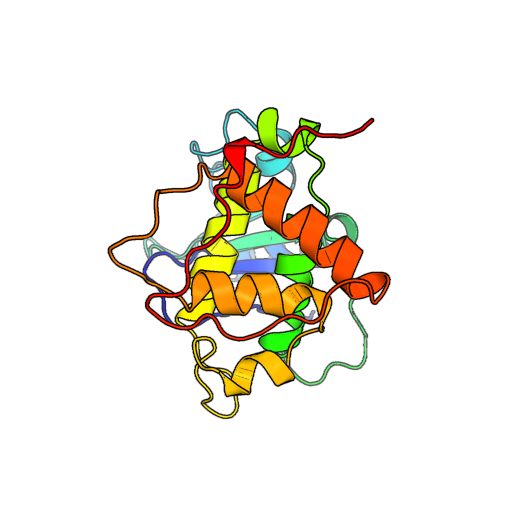HE A 1 85 ? -5.906 -5.834 -17.118 1.00 58.78 85 PHE A N 1
ATOM 690 C CA . PHE A 1 85 ? -4.458 -5.706 -16.912 1.00 58.78 85 PHE A CA 1
ATOM 691 C C . PHE A 1 85 ? -4.058 -5.184 -15.519 1.00 58.78 85 PHE A C 1
ATOM 693 O O . PHE A 1 85 ? -2.866 -5.165 -15.213 1.00 58.78 85 PHE A O 1
ATOM 700 N N . LEU A 1 86 ? -5.029 -4.747 -14.706 1.00 60.34 86 LEU A N 1
ATOM 701 C CA . LEU A 1 86 ? -4.855 -4.107 -13.401 1.00 60.34 86 LEU A CA 1
ATOM 702 C C . LEU A 1 86 ? -5.750 -4.784 -12.358 1.00 60.34 86 LEU A C 1
ATOM 704 O O . LEU A 1 86 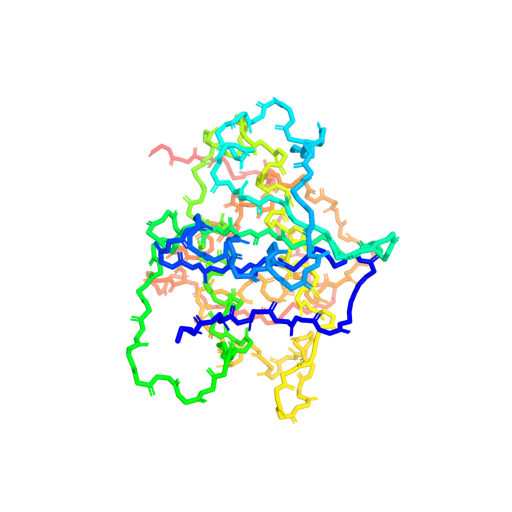? -6.940 -4.943 -12.631 1.00 60.34 86 LEU A O 1
ATOM 708 N N . PRO A 1 87 ? -5.242 -5.124 -11.158 1.00 67.62 87 PRO A N 1
ATOM 709 C CA . PRO A 1 87 ? -6.127 -5.518 -10.070 1.00 67.62 87 PRO A CA 1
ATOM 710 C C . PRO A 1 87 ? -7.057 -4.346 -9.708 1.00 67.62 87 PRO A C 1
ATOM 712 O O . PRO A 1 87 ? -6.639 -3.184 -9.820 1.00 67.62 87 PRO A O 1
ATOM 715 N N . PRO A 1 88 ? -8.285 -4.616 -9.229 1.00 81.94 88 PRO A N 1
ATOM 716 C CA . PRO A 1 88 ? -9.112 -3.587 -8.613 1.00 81.94 88 PRO A CA 1
ATOM 717 C C . PRO A 1 88 ? -8.308 -2.831 -7.551 1.00 81.94 88 PRO A C 1
ATOM 719 O O . PRO A 1 88 ? -7.561 -3.433 -6.774 1.00 81.94 88 PRO A O 1
ATOM 722 N N . LEU A 1 89 ? -8.445 -1.503 -7.516 1.00 82.56 89 LEU A N 1
ATOM 723 C CA . LEU A 1 89 ? -7.653 -0.658 -6.619 1.00 82.56 89 LEU A CA 1
ATOM 724 C C . LEU A 1 89 ? -7.880 -1.018 -5.143 1.00 82.56 89 LEU A C 1
ATOM 726 O O . LEU A 1 89 ? -6.946 -0.939 -4.352 1.00 82.56 89 LEU A O 1
ATOM 730 N N . SER A 1 90 ? -9.089 -1.450 -4.780 1.00 87.56 90 SER A N 1
ATOM 731 C CA . SER A 1 90 ? -9.410 -1.971 -3.447 1.00 87.56 90 SER A CA 1
ATOM 732 C C . SER A 1 90 ? -8.619 -3.232 -3.113 1.00 87.56 90 SER A C 1
ATOM 734 O O . SER A 1 90 ? -7.978 -3.278 -2.070 1.00 87.56 90 SER A O 1
ATOM 736 N N . SER A 1 91 ? -8.580 -4.211 -4.021 1.00 83.62 91 SER A N 1
ATOM 737 C CA . SER A 1 91 ? -7.824 -5.452 -3.834 1.00 83.62 91 SER A CA 1
ATOM 738 C C . SER A 1 91 ? -6.327 -5.191 -3.700 1.00 83.62 91 SER A C 1
ATOM 740 O O . SER A 1 91 ? -5.684 -5.748 -2.817 1.00 83.62 91 SER A O 1
ATOM 742 N N . PHE A 1 92 ? -5.771 -4.310 -4.537 1.00 83.25 92 PHE A N 1
ATOM 743 C CA . PHE A 1 92 ? -4.374 -3.901 -4.405 1.00 83.25 92 PHE A CA 1
ATOM 744 C C . PHE A 1 92 ? -4.112 -3.217 -3.059 1.00 83.25 92 PHE A C 1
ATOM 746 O O . PHE A 1 92 ? -3.138 -3.538 -2.382 1.00 83.25 92 PHE A O 1
ATOM 753 N N . LEU A 1 93 ? -4.983 -2.286 -2.663 1.00 89.06 93 LEU A N 1
ATOM 754 C CA . LEU A 1 93 ? -4.832 -1.555 -1.412 1.00 89.06 93 LEU A CA 1
ATOM 755 C C . LEU A 1 93 ? -4.916 -2.492 -0.200 1.00 89.06 93 LEU A C 1
ATOM 757 O O . LEU A 1 93 ? -4.085 -2.373 0.696 1.00 89.06 93 LEU A O 1
ATOM 761 N N . ASP A 1 94 ? -5.841 -3.455 -0.205 1.00 92.12 94 ASP A N 1
ATOM 762 C CA . ASP A 1 94 ? -5.916 -4.503 0.814 1.00 92.12 94 ASP A CA 1
ATOM 763 C C . ASP A 1 94 ? -4.614 -5.309 0.888 1.00 92.12 94 ASP A C 1
ATOM 765 O O . ASP A 1 94 ? -4.117 -5.541 1.983 1.00 92.12 94 ASP A O 1
ATOM 769 N N . SER A 1 95 ? -4.024 -5.700 -0.247 1.00 85.06 95 SER A N 1
ATOM 770 C CA . SER A 1 95 ? -2.758 -6.446 -0.258 1.00 85.06 95 SER A CA 1
ATOM 771 C C . SER A 1 95 ? -1.584 -5.643 0.303 1.00 85.06 95 SER A C 1
ATOM 773 O O . SER A 1 95 ? -0.787 -6.182 1.066 1.00 85.06 95 SER A O 1
ATOM 775 N N . VAL A 1 96 ? -1.460 -4.362 -0.057 1.00 85.75 96 VAL A N 1
ATOM 776 C CA . VAL A 1 96 ? -0.348 -3.529 0.432 1.00 85.75 96 VAL A CA 1
ATOM 777 C C . VAL A 1 96 ? -0.529 -3.180 1.912 1.00 85.75 96 VAL A C 1
ATOM 779 O O . VAL A 1 96 ? 0.455 -3.155 2.649 1.00 85.75 96 VAL A O 1
ATOM 782 N N . ILE A 1 97 ? -1.767 -2.945 2.366 1.00 93.88 97 ILE A N 1
ATOM 783 C CA . ILE A 1 97 ? -2.061 -2.744 3.792 1.00 93.88 97 ILE A CA 1
ATOM 784 C C . ILE A 1 97 ? -1.757 -4.020 4.580 1.00 93.88 97 ILE A C 1
ATOM 786 O O . ILE A 1 97 ? -1.061 -3.932 5.584 1.00 93.88 97 ILE A O 1
ATOM 790 N N . GLU A 1 98 ? -2.216 -5.184 4.118 1.00 93.88 98 GLU A N 1
ATOM 791 C CA . GLU A 1 98 ? -1.925 -6.481 4.741 1.00 93.88 98 GLU A CA 1
ATOM 792 C C . GLU A 1 98 ? -0.413 -6.693 4.880 1.00 93.88 98 GLU A C 1
ATOM 794 O O . GLU A 1 98 ? 0.081 -6.896 5.983 1.00 93.88 98 GLU A O 1
ATOM 799 N N . PHE A 1 99 ? 0.337 -6.524 3.785 1.00 88.31 99 PHE A N 1
ATOM 800 C CA . PHE A 1 99 ? 1.793 -6.652 3.797 1.00 88.31 99 PHE A CA 1
ATOM 801 C C . PHE A 1 99 ? 2.442 -5.718 4.821 1.00 88.31 99 PHE A C 1
ATOM 803 O O . PHE A 1 99 ? 3.324 -6.133 5.563 1.00 88.31 99 PHE A O 1
ATOM 810 N N . TRP A 1 100 ? 2.008 -4.456 4.877 1.00 93.25 100 TRP A N 1
ATOM 811 C CA . TRP A 1 100 ? 2.525 -3.486 5.839 1.00 93.25 100 TRP A CA 1
ATOM 812 C C . TRP A 1 100 ? 2.215 -3.874 7.291 1.00 93.25 100 TRP A C 1
ATOM 814 O O . TRP A 1 100 ? 3.064 -3.692 8.161 1.00 93.25 100 TRP A O 1
ATOM 824 N N . LEU A 1 101 ? 1.025 -4.421 7.553 1.00 93.44 101 LEU A N 1
ATOM 825 C CA . LEU A 1 101 ? 0.625 -4.916 8.873 1.00 93.44 101 LEU A CA 1
ATOM 826 C C . LEU A 1 101 ? 1.408 -6.172 9.288 1.00 93.44 101 LEU A C 1
ATOM 828 O O . LEU A 1 101 ? 1.658 -6.356 10.475 1.00 93.44 101 LEU A O 1
ATOM 832 N N . ASP A 1 102 ? 1.828 -6.995 8.330 1.00 92.06 102 ASP A N 1
ATOM 833 C CA . ASP A 1 102 ? 2.591 -8.222 8.583 1.00 92.06 102 ASP A CA 1
ATOM 834 C C . ASP A 1 102 ? 4.100 -7.986 8.775 1.00 92.06 102 ASP A C 1
ATOM 836 O O . ASP A 1 102 ? 4.820 -8.903 9.178 1.00 92.06 102 ASP A O 1
ATOM 840 N N . ILE A 1 103 ? 4.604 -6.766 8.538 1.00 87.19 103 ILE A N 1
ATOM 841 C CA . ILE A 1 103 ? 5.989 -6.408 8.885 1.00 87.19 103 ILE A CA 1
ATOM 842 C C . ILE A 1 103 ? 6.162 -6.572 10.400 1.00 87.19 103 ILE A C 1
ATOM 844 O O . ILE A 1 103 ? 5.480 -5.909 11.183 1.00 87.19 103 ILE A O 1
ATOM 848 N N . SER A 1 104 ? 7.084 -7.441 10.822 1.00 87.25 104 SER A N 1
ATOM 849 C CA . SER A 1 104 ? 7.380 -7.651 12.242 1.00 87.25 104 SER A CA 1
ATOM 850 C C . SER A 1 104 ? 7.955 -6.380 12.881 1.00 87.25 104 SER A C 1
ATOM 852 O O . SER A 1 104 ? 8.557 -5.560 12.192 1.00 87.25 104 SER A O 1
ATOM 854 N N . SER A 1 105 ? 7.823 -6.203 14.201 1.00 84.06 105 SER A N 1
ATOM 855 C CA . SER A 1 105 ? 8.441 -5.058 14.897 1.00 84.06 105 SER A CA 1
ATOM 856 C C . SER A 1 105 ? 9.958 -5.011 14.681 1.00 84.06 105 SER A C 1
ATOM 858 O O . SER A 1 105 ? 10.514 -3.952 14.399 1.00 84.06 105 SER A O 1
ATOM 860 N N . GLN A 1 106 ? 10.608 -6.178 14.705 1.00 84.06 106 GLN A N 1
ATOM 861 C CA . GLN A 1 106 ? 12.032 -6.326 14.416 1.00 84.06 106 GLN A CA 1
ATOM 862 C C . GLN A 1 106 ? 12.386 -5.860 12.995 1.00 84.06 106 GLN A C 1
ATOM 864 O O . GLN A 1 106 ? 13.336 -5.099 12.821 1.00 84.06 106 GLN A O 1
ATOM 869 N N . ASP A 1 107 ? 11.626 -6.279 11.979 1.00 79.94 107 ASP A N 1
ATOM 870 C CA . ASP A 1 107 ? 11.857 -5.853 10.594 1.00 79.94 107 ASP A CA 1
ATOM 871 C C . ASP A 1 107 ? 11.513 -4.380 10.383 1.00 79.94 107 ASP A C 1
ATOM 873 O O . ASP A 1 107 ? 12.167 -3.705 9.592 1.00 79.94 107 ASP A O 1
ATOM 877 N N . TYR A 1 108 ? 10.518 -3.855 11.099 1.00 84.00 108 TYR A N 1
ATOM 878 C CA . TYR A 1 108 ? 10.160 -2.444 11.036 1.00 84.00 108 TYR A CA 1
ATOM 879 C C . TYR A 1 108 ? 11.310 -1.560 11.533 1.00 84.00 108 TYR A C 1
ATOM 881 O O . TYR A 1 108 ? 11.574 -0.511 10.946 1.00 84.00 108 TYR A O 1
ATOM 889 N N . ASP A 1 109 ? 12.030 -1.997 12.568 1.00 80.81 109 ASP A N 1
ATOM 890 C CA . ASP A 1 109 ? 13.188 -1.279 13.099 1.00 80.81 109 ASP A CA 1
ATOM 891 C C . ASP A 1 109 ? 14.444 -1.494 12.242 1.00 80.81 109 ASP A C 1
ATOM 893 O O . ASP A 1 109 ? 15.125 -0.531 11.878 1.00 80.81 109 ASP A O 1
ATOM 897 N N . HIS A 1 110 ? 14.742 -2.740 11.862 1.00 80.12 110 HIS A N 1
ATOM 898 C CA . HIS A 1 110 ? 15.934 -3.074 11.074 1.00 80.12 110 HIS A CA 1
ATOM 899 C C . HIS A 1 110 ? 15.850 -2.591 9.622 1.00 80.12 110 HIS A C 1
ATOM 901 O O . HIS A 1 110 ? 16.866 -2.242 9.024 1.00 80.12 110 HIS A O 1
ATOM 907 N N . ARG A 1 111 ? 14.643 -2.547 9.051 1.00 80.38 111 ARG A N 1
ATOM 908 C CA . ARG A 1 111 ? 14.372 -2.167 7.657 1.00 80.38 111 ARG A CA 1
ATOM 909 C C . ARG A 1 111 ? 13.440 -0.962 7.591 1.00 80.38 111 ARG A C 1
ATOM 911 O O . ARG A 1 111 ? 12.571 -0.868 6.721 1.00 80.38 111 ARG A O 1
ATOM 918 N N . LEU A 1 112 ? 13.651 0.003 8.487 1.00 80.19 112 LEU A N 1
ATOM 919 C CA . LEU A 1 112 ? 12.791 1.178 8.638 1.00 80.19 112 LEU A CA 1
ATOM 920 C C . LEU A 1 112 ? 12.532 1.917 7.321 1.00 80.19 112 LEU A C 1
ATOM 922 O O . LEU A 1 112 ? 11.397 2.302 7.052 1.00 80.19 112 LEU A O 1
ATOM 926 N N . ARG A 1 113 ? 13.545 2.095 6.461 1.00 74.56 113 ARG A N 1
ATOM 927 C CA . ARG A 1 113 ? 13.349 2.759 5.157 1.00 74.56 113 ARG A CA 1
ATOM 928 C C . ARG A 1 113 ? 12.371 2.003 4.261 1.00 74.56 113 ARG A C 1
ATOM 930 O O . ARG A 1 113 ? 11.517 2.634 3.645 1.00 74.56 113 ARG A O 1
ATOM 937 N N . PHE A 1 114 ? 12.465 0.676 4.218 1.00 76.81 114 PHE A N 1
ATOM 938 C CA . PHE A 1 114 ? 11.543 -0.165 3.462 1.00 76.81 114 PHE A CA 1
ATOM 939 C C . PHE A 1 114 ? 10.125 -0.090 4.045 1.00 76.81 114 PHE A C 1
ATOM 941 O O . PHE A 1 114 ? 9.170 0.169 3.315 1.00 76.81 114 PHE A O 1
ATOM 948 N N . ALA A 1 115 ? 9.979 -0.198 5.366 1.00 81.88 115 ALA A N 1
ATOM 949 C CA . ALA A 1 115 ? 8.678 -0.091 6.023 1.00 81.88 115 ALA A CA 1
ATOM 950 C C . ALA A 1 115 ? 8.009 1.284 5.798 1.00 81.88 115 ALA A C 1
ATOM 952 O O . ALA A 1 115 ? 6.811 1.368 5.506 1.00 81.88 115 ALA A O 1
ATOM 953 N N . LEU A 1 116 ? 8.792 2.368 5.858 1.00 81.38 116 LEU A N 1
ATOM 954 C CA . LEU A 1 116 ? 8.341 3.723 5.526 1.00 81.38 116 LEU A CA 1
ATOM 955 C C . LEU A 1 116 ? 7.964 3.861 4.051 1.00 81.38 116 LEU A C 1
ATOM 957 O O . LEU A 1 116 ? 6.959 4.499 3.747 1.00 81.38 116 LEU A O 1
ATOM 961 N N . TYR A 1 117 ? 8.736 3.259 3.145 1.00 78.56 117 TYR A N 1
ATOM 962 C CA . TYR A 1 117 ? 8.432 3.245 1.717 1.00 78.56 117 TYR A CA 1
ATOM 963 C C . TYR A 1 117 ? 7.061 2.610 1.447 1.00 78.56 117 TYR A C 1
ATOM 965 O O . TYR A 1 117 ? 6.238 3.212 0.754 1.00 78.56 117 TYR A O 1
ATOM 973 N N . ILE A 1 118 ? 6.763 1.463 2.065 1.00 82.38 118 ILE A N 1
ATOM 974 C CA . ILE A 1 118 ? 5.442 0.828 1.960 1.00 82.38 118 ILE A CA 1
ATOM 975 C C . ILE A 1 118 ? 4.347 1.734 2.546 1.00 82.38 118 ILE A C 1
ATOM 977 O O . ILE A 1 118 ? 3.313 1.943 1.911 1.00 82.38 118 ILE A O 1
ATOM 981 N N . GLY A 1 119 ? 4.577 2.345 3.713 1.00 85.19 119 GLY A N 1
ATOM 982 C CA . GLY A 1 119 ? 3.631 3.300 4.304 1.00 85.19 119 GLY A CA 1
ATOM 983 C C . GLY A 1 119 ? 3.345 4.509 3.399 1.00 85.19 119 GLY A C 1
ATOM 984 O O . GLY A 1 119 ? 2.197 4.945 3.275 1.00 85.19 119 GLY A O 1
ATOM 985 N N . CYS A 1 120 ? 4.367 5.026 2.716 1.00 81.12 120 CYS A N 1
ATOM 986 C CA . CYS A 1 120 ? 4.229 6.081 1.714 1.00 81.12 120 CYS A CA 1
ATOM 987 C C . CYS A 1 120 ? 3.443 5.605 0.488 1.00 81.12 120 CYS A C 1
ATOM 989 O O . CYS A 1 120 ? 2.561 6.329 0.030 1.00 81.12 120 CYS A O 1
ATOM 991 N N . LEU A 1 121 ? 3.707 4.393 -0.014 1.00 80.69 121 LEU A N 1
ATOM 992 C CA . LEU A 1 121 ? 2.964 3.794 -1.126 1.00 80.69 121 LEU A CA 1
ATOM 993 C C . LEU A 1 121 ? 1.467 3.693 -0.809 1.00 80.69 121 LEU A C 1
ATOM 995 O O . LEU A 1 121 ? 0.639 4.102 -1.627 1.00 80.69 121 LEU A O 1
ATOM 999 N N . ILE A 1 122 ? 1.117 3.234 0.398 1.00 87.88 122 ILE A N 1
ATOM 1000 C CA . ILE A 1 122 ? -0.269 3.242 0.884 1.00 87.88 122 ILE A CA 1
ATOM 1001 C C . ILE A 1 122 ? -0.809 4.671 0.843 1.00 87.88 122 ILE A C 1
ATOM 1003 O O . ILE A 1 122 ? -1.850 4.907 0.240 1.00 87.88 122 ILE A O 1
ATOM 1007 N N . GLY A 1 123 ? -0.091 5.642 1.416 1.00 85.06 123 GLY A N 1
ATOM 1008 C CA . GLY A 1 123 ? -0.492 7.052 1.406 1.00 85.06 123 GLY A CA 1
ATOM 1009 C C . GLY A 1 123 ? -0.745 7.610 -0.000 1.00 85.06 123 GLY A C 1
ATOM 1010 O O . GLY A 1 123 ? -1.724 8.329 -0.206 1.00 85.06 123 GLY A O 1
ATOM 1011 N N . TYR A 1 124 ? 0.075 7.240 -0.987 1.00 79.19 124 TYR A N 1
ATOM 1012 C CA . TYR A 1 124 ? -0.116 7.651 -2.378 1.00 79.19 124 TYR A CA 1
ATOM 1013 C C . TYR A 1 124 ? -1.387 7.075 -3.003 1.00 79.19 124 TYR A C 1
ATOM 1015 O O . TYR A 1 124 ? -2.069 7.779 -3.751 1.00 79.19 124 TYR A O 1
ATOM 1023 N N . CYS A 1 125 ? -1.773 5.850 -2.637 1.00 84.56 125 CYS A N 1
ATOM 1024 C CA . CYS A 1 125 ? -3.017 5.248 -3.114 1.00 84.56 125 CYS A CA 1
ATOM 1025 C C . CYS A 1 125 ? -4.256 6.080 -2.734 1.00 84.56 125 CYS A C 1
ATOM 1027 O O . CYS A 1 125 ? -5.228 6.103 -3.484 1.00 84.56 125 CYS A O 1
ATOM 1029 N N . TYR A 1 126 ? -4.217 6.838 -1.631 1.00 88.50 126 TYR A N 1
ATOM 1030 C CA . TYR A 1 126 ? -5.344 7.674 -1.190 1.00 88.50 126 TYR A CA 1
ATOM 1031 C C . TYR A 1 126 ? -5.570 8.934 -2.039 1.00 88.50 126 TYR A C 1
ATOM 1033 O O . TYR A 1 126 ? -6.588 9.606 -1.868 1.00 88.50 126 TYR A O 1
ATOM 1041 N N . TYR A 1 127 ? -4.677 9.250 -2.978 1.00 82.56 127 TYR A N 1
ATOM 1042 C CA . TYR A 1 127 ? -4.887 10.313 -3.971 1.00 82.56 127 TYR A CA 1
ATOM 1043 C C . TYR A 1 127 ? -5.511 9.801 -5.278 1.00 82.56 127 TYR A C 1
ATOM 1045 O O . TYR A 1 127 ? -5.752 10.585 -6.200 1.00 82.56 127 TYR A O 1
ATOM 1053 N N . LEU A 1 128 ? -5.761 8.494 -5.383 1.00 82.75 128 LEU A N 1
ATOM 1054 C CA . LEU A 1 128 ? -6.267 7.859 -6.593 1.00 82.75 128 LEU A CA 1
ATOM 1055 C C . LEU A 1 128 ? -7.800 7.776 -6.617 1.00 82.75 128 LEU A C 1
ATOM 1057 O O . LEU A 1 128 ? -8.496 7.992 -5.620 1.00 82.75 128 LEU A O 1
ATOM 1061 N N . GLN A 1 129 ? -8.303 7.450 -7.805 1.00 85.81 129 GLN A N 1
ATOM 1062 C CA . GLN A 1 129 ? -9.683 7.053 -8.065 1.00 85.81 129 GLN A CA 1
ATOM 1063 C C . GLN A 1 129 ? -9.672 5.633 -8.631 1.00 85.81 129 GLN A C 1
ATOM 1065 O O . GLN A 1 129 ? -8.737 5.280 -9.358 1.00 85.81 129 GLN A O 1
ATOM 1070 N N . ASP A 1 130 ? -10.684 4.838 -8.296 1.00 82.19 130 ASP A N 1
ATOM 1071 C CA . ASP A 1 130 ? -10.900 3.535 -8.925 1.00 82.19 130 ASP A CA 1
ATOM 1072 C C . ASP A 1 130 ? -11.493 3.668 -10.345 1.00 82.19 130 ASP A C 1
ATOM 1074 O O . ASP A 1 130 ? -11.631 4.770 -10.888 1.00 82.19 130 ASP A O 1
ATOM 1078 N N . LEU A 1 131 ? -11.806 2.531 -10.974 1.00 78.50 131 LEU A N 1
ATOM 1079 C CA . LEU A 1 131 ? -12.357 2.482 -12.334 1.00 78.50 131 LEU A CA 1
ATOM 1080 C C . LEU A 1 131 ? -13.774 3.069 -12.426 1.00 78.50 131 LEU A C 1
ATOM 1082 O O . LEU A 1 131 ? -14.141 3.585 -13.481 1.00 78.50 131 LEU A O 1
ATOM 1086 N N . ASP A 1 132 ? -14.524 3.052 -11.323 1.00 83.94 132 ASP A N 1
ATOM 1087 C CA . ASP A 1 132 ? -15.864 3.634 -11.210 1.00 83.94 132 ASP A CA 1
ATOM 1088 C C . ASP A 1 132 ? -15.819 5.137 -10.869 1.00 83.94 132 ASP A C 1
ATOM 1090 O O . ASP A 1 132 ? -16.853 5.794 -10.723 1.00 83.94 132 ASP A O 1
ATOM 1094 N N . GLY A 1 133 ? -14.616 5.713 -10.755 1.00 84.31 133 GLY A N 1
ATOM 1095 C CA . GLY A 1 133 ? -14.393 7.120 -10.437 1.00 84.31 133 GLY A CA 1
ATOM 1096 C C . GLY A 1 133 ? -14.536 7.456 -8.950 1.00 84.31 133 GLY A C 1
ATOM 1097 O O . GLY A 1 133 ? -14.533 8.639 -8.592 1.00 84.31 133 GLY A O 1
ATOM 1098 N N . GLN A 1 134 ? -14.640 6.460 -8.066 1.00 88.62 134 GLN A N 1
ATOM 1099 C CA . GLN A 1 134 ? -14.697 6.692 -6.629 1.00 88.62 134 GLN A CA 1
ATOM 1100 C C . GLN A 1 134 ? -13.316 7.060 -6.092 1.00 88.62 134 GLN A C 1
ATOM 1102 O O . GLN A 1 134 ? -12.322 6.365 -6.295 1.00 88.62 134 GLN A O 1
ATOM 1107 N N . LEU A 1 135 ? -13.257 8.174 -5.364 1.00 89.88 135 LEU A N 1
ATOM 1108 C CA . LEU A 1 135 ? -12.059 8.592 -4.646 1.00 89.88 135 LEU A CA 1
ATOM 1109 C C . LEU A 1 135 ? -11.795 7.653 -3.465 1.00 89.88 135 LEU A C 1
ATOM 1111 O O . LEU A 1 135 ? -12.667 7.480 -2.604 1.00 89.88 135 LEU A O 1
ATOM 1115 N N . VAL A 1 136 ? -10.558 7.155 -3.367 1.00 90.19 136 VAL A N 1
ATOM 1116 C CA . VAL A 1 136 ? -10.132 6.278 -2.264 1.00 90.19 136 VAL A CA 1
ATOM 1117 C C . VAL A 1 136 ? -10.329 6.967 -0.914 1.00 90.19 136 VAL A C 1
ATOM 1119 O O . VAL A 1 136 ? -10.847 6.370 0.016 1.00 90.19 136 VAL A O 1
ATOM 1122 N N . LYS A 1 137 ? -10.029 8.266 -0.789 1.00 90.31 137 LYS A N 1
ATOM 1123 C CA . LYS A 1 137 ? -10.135 9.023 0.479 1.00 90.31 137 LYS A CA 1
ATOM 1124 C C . LYS A 1 137 ? -11.579 9.352 0.926 1.00 90.31 137 LYS A C 1
ATOM 1126 O O . LYS A 1 137 ? -11.807 10.317 1.659 1.00 90.31 137 LYS A O 1
ATOM 1131 N N . THR A 1 138 ? -12.589 8.591 0.503 1.00 90.69 138 THR A N 1
ATOM 1132 C CA . THR A 1 138 ? -13.999 8.793 0.897 1.00 90.69 138 THR A CA 1
ATOM 1133 C C . THR A 1 138 ? -14.428 7.841 2.015 1.00 90.69 138 THR A C 1
ATOM 1135 O O . THR A 1 138 ? -13.758 6.860 2.306 1.00 90.69 138 THR A O 1
ATOM 1138 N N . HIS A 1 139 ? -15.538 8.139 2.708 1.00 88.12 139 HIS A N 1
ATOM 1139 C CA . HIS A 1 139 ? -16.072 7.201 3.714 1.00 88.12 139 HIS A CA 1
ATOM 1140 C C . HIS A 1 139 ? -16.602 5.919 3.064 1.00 88.12 139 HIS A C 1
ATOM 1142 O O . HIS A 1 139 ? -16.333 4.837 3.569 1.00 88.12 139 HIS A O 1
ATOM 1148 N N . ALA A 1 140 ? -17.311 6.056 1.940 1.00 90.44 140 ALA A N 1
ATOM 1149 C CA . ALA A 1 140 ? -17.940 4.941 1.241 1.00 90.44 140 ALA A CA 1
ATOM 1150 C C . ALA A 1 140 ? -16.917 3.922 0.722 1.00 90.44 140 ALA A C 1
ATOM 1152 O O . ALA A 1 140 ? -17.166 2.725 0.796 1.00 90.44 140 ALA A O 1
ATOM 1153 N N . TYR A 1 141 ? -15.739 4.383 0.286 1.00 94.06 141 TYR A N 1
ATOM 1154 C CA . TYR A 1 141 ? -14.706 3.496 -0.247 1.00 94.06 141 TYR A CA 1
ATOM 1155 C C . TYR A 1 141 ? -14.196 2.462 0.772 1.00 94.06 141 TYR A C 1
ATOM 1157 O O . TYR A 1 141 ? -13.740 1.395 0.376 1.00 94.06 141 TYR A O 1
ATOM 1165 N N . ALA A 1 142 ? -14.316 2.730 2.079 1.00 94.00 142 ALA A N 1
ATOM 1166 C CA . ALA A 1 142 ? -13.938 1.772 3.121 1.00 94.00 142 ALA A CA 1
ATOM 1167 C C . ALA A 1 142 ? -14.731 0.454 3.039 1.00 94.00 142 ALA A C 1
ATOM 1169 O O . ALA A 1 142 ? -14.240 -0.580 3.484 1.00 94.00 142 ALA A O 1
ATOM 1170 N N . GLU A 1 143 ? -15.936 0.470 2.458 1.00 93.69 143 GLU A N 1
ATOM 1171 C CA . GLU A 1 143 ? -16.744 -0.740 2.279 1.00 93.69 143 GLU A CA 1
ATOM 1172 C C . GLU A 1 143 ? -16.164 -1.698 1.235 1.00 93.69 143 GLU A C 1
ATOM 1174 O O . GLU A 1 143 ? -16.449 -2.892 1.286 1.00 93.69 143 GLU A O 1
ATOM 1179 N N . ASN A 1 144 ? -15.296 -1.199 0.351 1.00 94.44 144 ASN A N 1
ATOM 1180 C CA . ASN A 1 144 ? -14.577 -2.015 -0.624 1.00 94.44 144 ASN A CA 1
ATOM 1181 C C . ASN A 1 144 ? -13.337 -2.704 -0.027 1.00 94.44 144 ASN A C 1
ATOM 1183 O O . ASN A 1 144 ? -12.707 -3.489 -0.728 1.00 94.44 144 ASN A O 1
ATOM 1187 N N . LEU A 1 145 ? -12.967 -2.387 1.221 1.00 95.38 145 LEU A N 1
ATOM 1188 C CA . LEU A 1 145 ? -11.797 -2.930 1.916 1.00 95.38 145 LEU A CA 1
ATOM 1189 C C . LEU A 1 145 ? -12.200 -3.976 2.956 1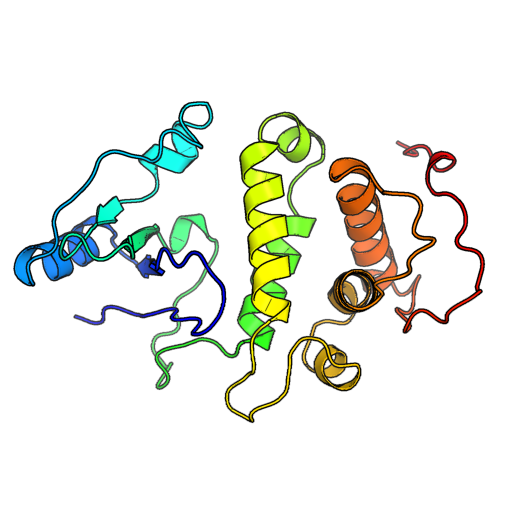.00 95.38 145 LEU A C 1
ATOM 1191 O O . LEU A 1 145 ? -13.298 -3.917 3.536 1.00 95.38 145 LEU A O 1
ATOM 1195 N N . LYS A 1 146 ? -11.267 -4.885 3.265 1.00 95.50 146 LYS A N 1
ATOM 1196 C CA . LYS A 1 146 ? -11.434 -5.826 4.380 1.00 95.50 146 LYS A CA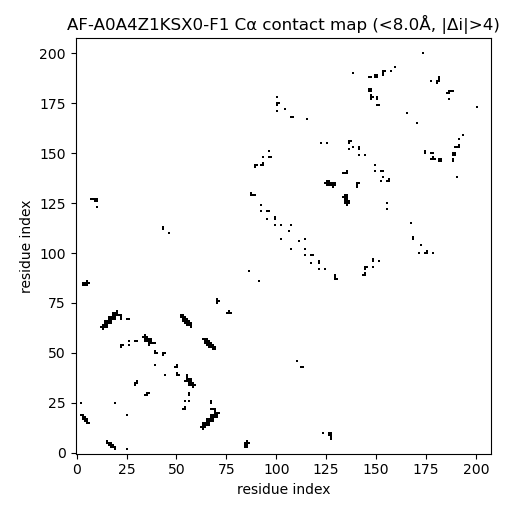 1
ATOM 1197 C C . LYS A 1 146 ? -11.694 -5.079 5.696 1.00 95.50 146 LYS A C 1
ATOM 1199 O O . LYS A 1 146 ? -11.075 -4.034 5.924 1.00 95.50 146 LYS A O 1
ATOM 1204 N N . PRO A 1 147 ? -12.555 -5.598 6.593 1.00 95.62 147 PRO A N 1
ATOM 1205 C CA . PRO A 1 147 ? -12.862 -4.953 7.870 1.00 95.62 147 PRO A CA 1
ATOM 1206 C C . PRO A 1 147 ? -11.624 -4.522 8.664 1.00 95.62 147 PRO A C 1
ATOM 1208 O O . PRO A 1 147 ? -11.550 -3.382 9.115 1.00 95.62 147 PRO A O 1
ATOM 1211 N N . GLU A 1 148 ? -10.622 -5.388 8.777 1.00 94.75 148 GLU A N 1
ATOM 1212 C CA . GLU A 1 148 ? -9.378 -5.145 9.514 1.00 94.75 148 GLU A CA 1
ATOM 1213 C C . GLU A 1 148 ? -8.511 -4.010 8.943 1.00 94.75 148 GLU A C 1
ATOM 1215 O O . GLU A 1 148 ? -7.707 -3.420 9.663 1.00 94.75 148 GLU A O 1
ATOM 1220 N N . HIS A 1 149 ? -8.706 -3.641 7.677 1.00 96.19 149 HIS A N 1
ATOM 1221 C CA . HIS A 1 149 ? -7.965 -2.566 7.014 1.00 96.19 149 HIS A CA 1
ATOM 1222 C C . HIS A 1 149 ? -8.675 -1.211 7.115 1.00 96.19 149 HIS A C 1
ATOM 1224 O O . HIS A 1 149 ? -8.068 -0.159 6.890 1.00 96.19 149 HIS A O 1
ATOM 1230 N N . ARG A 1 150 ? -9.959 -1.203 7.499 1.00 94.81 150 ARG A N 1
ATOM 1231 C CA . ARG A 1 150 ? -10.766 0.024 7.588 1.00 94.81 150 ARG A CA 1
ATOM 1232 C C . ARG A 1 150 ? -10.235 0.996 8.639 1.00 94.81 150 ARG A C 1
ATOM 1234 O O . ARG A 1 150 ? -10.364 2.203 8.462 1.00 94.81 150 ARG A O 1
ATOM 1241 N N . GLU A 1 151 ? -9.587 0.504 9.693 1.00 92.69 151 GLU A N 1
ATOM 1242 C CA . GLU A 1 151 ? -8.960 1.369 10.701 1.00 92.69 151 GLU A CA 1
ATOM 1243 C C . GLU A 1 151 ? -7.802 2.196 10.113 1.00 92.69 151 GLU A C 1
ATOM 1245 O O . GLU A 1 151 ? -7.710 3.403 10.359 1.00 92.69 151 GLU A O 1
ATOM 1250 N N . VAL A 1 152 ? -6.970 1.584 9.260 1.00 92.50 152 VAL A N 1
ATOM 1251 C CA . VAL A 1 152 ? -5.910 2.284 8.511 1.00 92.50 152 VAL A CA 1
ATOM 1252 C C . VAL A 1 152 ? -6.529 3.349 7.606 1.00 92.50 152 VAL A C 1
ATOM 1254 O O . VAL A 1 152 ? -6.070 4.494 7.581 1.00 92.50 152 VAL A O 1
ATOM 1257 N N . HIS A 1 153 ? -7.624 3.002 6.925 1.00 93.81 153 HIS A N 1
ATOM 1258 C CA . HIS A 1 153 ? -8.362 3.917 6.055 1.00 93.81 153 HIS A CA 1
ATOM 1259 C C . HIS A 1 153 ? -8.903 5.135 6.783 1.00 93.81 153 HIS A C 1
ATOM 1261 O O . HIS A 1 153 ? -8.661 6.273 6.368 1.00 93.81 153 HIS A O 1
ATOM 1267 N N . TYR A 1 154 ? -9.602 4.922 7.894 1.00 90.81 154 TYR A N 1
ATOM 1268 C CA . TYR A 1 154 ? -10.124 6.021 8.691 1.00 90.81 154 TYR A CA 1
ATOM 1269 C C . TYR A 1 154 ? -8.989 6.897 9.229 1.00 90.81 154 TYR A C 1
ATOM 1271 O O . TYR A 1 154 ? -9.142 8.118 9.284 1.00 90.81 154 TYR A O 1
ATOM 1279 N N . ASP A 1 155 ? -7.829 6.322 9.562 1.00 87.81 155 ASP A N 1
ATOM 1280 C CA . ASP A 1 155 ? -6.716 7.079 10.141 1.00 87.81 155 ASP A CA 1
ATOM 1281 C C . ASP A 1 155 ? -5.988 7.937 9.110 1.00 87.81 155 ASP A C 1
ATOM 1283 O O . ASP A 1 155 ? -5.613 9.070 9.418 1.00 87.81 155 ASP A O 1
ATOM 1287 N N . ILE A 1 156 ? -5.811 7.428 7.890 1.00 87.62 156 ILE A N 1
ATOM 1288 C CA . ILE A 1 156 ? -5.265 8.201 6.768 1.00 87.62 156 ILE A CA 1
ATOM 1289 C C . ILE A 1 156 ? -6.238 9.304 6.357 1.00 87.62 156 ILE A C 1
ATOM 1291 O O . ILE A 1 156 ? -5.819 10.427 6.078 1.00 87.62 156 ILE A O 1
ATOM 1295 N N . LYS A 1 157 ? -7.541 9.009 6.345 1.00 85.62 157 LYS A N 1
ATOM 1296 C CA . LYS A 1 157 ? -8.559 10.001 6.009 1.00 85.62 157 LYS A CA 1
ATOM 1297 C C . LYS A 1 157 ? -8.604 11.147 7.024 1.00 85.62 157 LYS A C 1
ATOM 1299 O O . LYS A 1 157 ? -8.800 12.299 6.642 1.00 85.62 157 LYS A O 1
ATOM 1304 N N . PHE A 1 158 ? -8.470 10.828 8.307 1.00 79.12 158 PHE A N 1
ATOM 1305 C CA . PHE A 1 158 ? -8.585 11.795 9.388 1.00 79.12 158 PHE A CA 1
ATOM 1306 C C . PHE A 1 158 ? -7.312 12.651 9.516 1.00 79.12 158 PHE A C 1
ATOM 1308 O O . PHE A 1 158 ? -6.380 12.334 10.266 1.00 79.12 158 PHE A O 1
ATOM 1315 N N . GLU A 1 159 ? -7.292 13.761 8.777 1.00 63.62 159 GLU A N 1
ATOM 1316 C CA . GLU A 1 159 ? -6.328 14.861 8.889 1.00 63.62 159 GLU A CA 1
ATOM 1317 C C . GLU A 1 159 ? -6.791 15.859 9.962 1.00 63.62 159 GLU A C 1
ATOM 1319 O O . GLU A 1 159 ? -7.343 16.909 9.651 1.00 63.62 159 GLU A O 1
ATOM 1324 N N . SER A 1 160 ? -6.594 15.541 11.246 1.00 56.91 160 SER A N 1
ATOM 1325 C CA . SER A 1 160 ? -6.835 16.533 12.305 1.00 56.91 160 SER A CA 1
ATOM 1326 C C . SER A 1 160 ? -5.603 17.427 12.521 1.00 56.91 160 SER A C 1
ATOM 1328 O O . SER A 1 160 ? -4.511 16.894 12.748 1.00 56.91 160 SER A O 1
ATOM 1330 N N . PRO A 1 161 ? -5.758 18.764 12.576 1.00 49.53 161 PRO A N 1
ATOM 1331 C CA . PRO A 1 161 ? -4.692 19.695 12.962 1.00 49.53 161 PRO A CA 1
ATOM 1332 C C . PRO A 1 161 ? -4.147 19.465 14.382 1.00 49.53 161 PRO A C 1
ATOM 1334 O O . PRO A 1 161 ? -3.045 19.902 14.699 1.00 49.53 161 PRO A O 1
ATOM 1337 N N . SER A 1 162 ? -4.909 18.786 15.249 1.00 52.56 162 SER A N 1
ATOM 1338 C CA . SER A 1 162 ? -4.539 18.483 16.639 1.00 52.56 162 SER A CA 1
ATOM 1339 C C . SER A 1 162 ? -3.974 17.073 16.833 1.00 52.56 162 SER A C 1
ATOM 1341 O O . SER A 1 162 ? -3.772 16.636 17.971 1.00 52.56 162 SER A O 1
ATOM 1343 N N . LYS A 1 163 ? -3.717 16.339 15.741 1.00 58.69 163 LYS A N 1
ATOM 1344 C CA . LYS A 1 163 ? -3.137 14.994 15.785 1.00 58.69 163 LYS A CA 1
ATOM 1345 C C . LYS A 1 163 ? -1.727 15.102 16.376 1.00 58.69 163 LYS A C 1
ATOM 1347 O O . LYS A 1 163 ? -0.783 15.460 15.677 1.00 58.69 163 LYS A O 1
ATOM 1352 N N . LYS A 1 164 ? -1.571 14.810 17.676 1.00 54.12 164 LYS A N 1
ATOM 1353 C CA . LYS A 1 164 ? -0.244 14.558 18.260 1.00 54.12 164 LYS A CA 1
ATOM 1354 C C . LYS A 1 164 ? 0.433 13.520 17.369 1.00 54.12 164 LYS A C 1
ATOM 1356 O O . LYS A 1 164 ? -0.146 12.458 17.134 1.00 54.12 164 LYS A O 1
ATOM 1361 N N . SER A 1 165 ? 1.589 13.864 16.802 1.00 55.00 165 SER A N 1
ATOM 1362 C CA . SER A 1 165 ? 2.207 13.033 15.774 1.00 55.00 165 SER A CA 1
ATOM 1363 C C . SER A 1 165 ? 2.574 11.678 16.365 1.00 55.00 165 SER A C 1
ATOM 1365 O O . SER A 1 165 ? 3.380 11.594 17.293 1.00 55.00 165 SER A O 1
ATOM 1367 N N . PHE A 1 166 ? 2.005 10.613 15.813 1.00 63.34 166 PHE A N 1
ATOM 1368 C CA . PHE A 1 166 ? 2.596 9.294 15.952 1.00 63.34 166 PHE A CA 1
ATOM 1369 C C . PHE A 1 166 ? 3.990 9.324 15.324 1.00 63.34 166 PHE A C 1
ATOM 1371 O O . PHE A 1 166 ? 4.167 9.894 14.245 1.00 63.34 166 PHE A O 1
ATOM 1378 N N . THR A 1 167 ? 4.964 8.677 15.959 1.00 76.88 167 THR A N 1
ATOM 1379 C CA . THR A 1 167 ? 6.114 8.183 15.196 1.00 76.88 167 THR A CA 1
ATOM 1380 C C . THR A 1 167 ? 5.605 7.126 14.213 1.00 76.88 167 THR A C 1
ATOM 1382 O O . THR A 1 167 ? 4.577 6.488 14.460 1.00 76.88 167 THR A O 1
ATOM 1385 N N . ALA A 1 168 ? 6.293 6.933 13.087 1.00 79.88 168 ALA A N 1
ATOM 1386 C CA . ALA A 1 168 ? 5.877 5.933 12.105 1.00 79.88 168 ALA A CA 1
ATOM 1387 C C . ALA A 1 168 ? 5.775 4.525 12.722 1.00 79.88 168 ALA A C 1
ATOM 1389 O O . ALA A 1 168 ? 4.801 3.826 12.462 1.00 79.88 168 ALA A O 1
ATOM 1390 N N . THR A 1 169 ? 6.710 4.166 13.607 1.00 82.62 169 THR A N 1
ATOM 1391 C CA . THR A 1 169 ? 6.704 2.907 14.368 1.00 82.62 169 THR A CA 1
ATOM 1392 C C . THR A 1 169 ? 5.476 2.783 15.271 1.00 82.62 169 THR A C 1
ATOM 1394 O O . THR A 1 169 ? 4.755 1.794 15.195 1.00 82.62 169 THR A O 1
ATOM 1397 N N . ASN A 1 170 ? 5.142 3.815 16.058 1.00 82.44 170 ASN A N 1
ATOM 1398 C CA . ASN A 1 170 ? 3.956 3.771 16.927 1.00 82.44 170 ASN A CA 1
ATOM 1399 C C . ASN A 1 170 ? 2.657 3.683 16.119 1.00 82.44 170 ASN A C 1
ATOM 1401 O O . ASN A 1 170 ? 1.676 3.094 16.572 1.00 82.44 170 ASN A O 1
ATOM 1405 N N . ARG A 1 171 ? 2.633 4.295 14.929 1.00 85.06 171 ARG A N 1
ATOM 1406 C CA . ARG A 1 171 ? 1.496 4.203 14.012 1.00 85.06 171 ARG A CA 1
ATOM 1407 C C . ARG A 1 171 ? 1.332 2.782 13.479 1.00 85.06 171 ARG A C 1
ATOM 1409 O O . ARG A 1 171 ? 0.207 2.297 13.431 1.00 85.06 171 ARG A O 1
ATOM 1416 N N . HIS A 1 172 ? 2.427 2.134 13.094 1.00 89.44 172 HIS A N 1
ATOM 1417 C CA . HIS A 1 172 ? 2.421 0.737 12.664 1.00 89.44 172 HIS A CA 1
ATOM 1418 C C . HIS A 1 172 ? 1.941 -0.192 13.776 1.00 89.44 172 HIS A C 1
ATOM 1420 O O . HIS A 1 172 ? 0.901 -0.823 13.606 1.00 89.44 172 HIS A O 1
ATOM 1426 N N . ALA A 1 173 ? 2.579 -0.163 14.949 1.00 88.38 173 ALA A N 1
ATOM 1427 C CA . ALA A 1 173 ? 2.205 -1.006 16.086 1.00 88.38 173 ALA A CA 1
ATOM 1428 C C . ALA A 1 173 ? 0.721 -0.854 16.480 1.00 88.38 173 ALA A C 1
ATOM 1430 O O . ALA A 1 173 ? 0.033 -1.841 16.754 1.00 88.38 173 ALA A O 1
ATOM 1431 N N . TYR A 1 174 ? 0.196 0.378 16.447 1.00 87.75 174 TYR A N 1
ATOM 1432 C CA . TYR A 1 174 ? -1.230 0.638 16.659 1.00 87.75 174 TYR A CA 1
ATOM 1433 C C . TYR A 1 174 ? -2.112 -0.131 15.670 1.00 87.75 174 TYR A C 1
ATOM 1435 O O . TYR A 1 174 ? -3.054 -0.813 16.078 1.00 87.75 174 TYR A O 1
ATOM 1443 N N . HIS A 1 175 ? -1.816 -0.016 14.377 1.00 91.19 175 HIS A N 1
ATOM 1444 C CA . HIS A 1 175 ? -2.632 -0.613 13.324 1.00 91.19 175 HIS A CA 1
ATOM 1445 C C . HIS A 1 175 ? -2.485 -2.136 13.258 1.00 91.19 175 HIS A C 1
ATOM 1447 O O . HIS A 1 175 ? -3.488 -2.809 13.036 1.00 91.19 175 HIS A O 1
ATOM 1453 N N . VAL A 1 176 ? -1.306 -2.694 13.558 1.00 92.88 176 VAL A N 1
ATOM 1454 C CA . VAL A 1 176 ? -1.113 -4.150 13.712 1.00 92.88 176 VAL A CA 1
ATOM 1455 C C . VAL A 1 176 ? -2.027 -4.705 14.798 1.00 92.88 176 VAL A C 1
ATOM 1457 O O . VAL A 1 176 ? -2.781 -5.654 14.570 1.00 92.88 176 VAL A O 1
ATOM 1460 N N . ARG A 1 177 ? -2.020 -4.075 15.977 1.00 90.94 177 ARG A N 1
ATOM 1461 C CA . ARG A 1 177 ? -2.895 -4.477 17.079 1.00 90.94 177 ARG A CA 1
ATOM 1462 C C . ARG A 1 177 ? -4.370 -4.358 16.697 1.00 90.94 177 ARG A C 1
ATOM 1464 O O . ARG A 1 177 ? -5.134 -5.287 16.943 1.00 90.94 177 ARG A O 1
ATOM 1471 N N . ARG A 1 178 ? -4.780 -3.230 16.108 1.00 91.06 178 ARG A N 1
ATOM 1472 C CA . ARG A 1 178 ? -6.177 -3.015 15.704 1.00 91.06 178 ARG A CA 1
ATOM 1473 C C . ARG A 1 178 ? -6.640 -4.024 14.668 1.00 91.06 178 ARG A C 1
ATOM 1475 O O . ARG A 1 178 ? -7.738 -4.544 14.813 1.00 91.06 178 ARG A O 1
ATOM 1482 N N . SER A 1 179 ? -5.807 -4.338 13.681 1.00 94.12 179 SER A N 1
ATOM 1483 C CA . SER A 1 179 ? -6.104 -5.376 12.694 1.00 94.12 179 SER A CA 1
ATOM 1484 C C . SER A 1 179 ? -6.406 -6.717 13.374 1.00 94.12 179 SER A C 1
ATOM 1486 O O . SER A 1 179 ? -7.443 -7.324 13.103 1.00 94.12 179 SER A O 1
ATOM 1488 N N . ARG A 1 180 ? -5.582 -7.125 14.352 1.00 93.81 180 ARG A N 1
ATOM 1489 C CA . ARG A 1 180 ? -5.820 -8.335 15.156 1.00 93.81 180 ARG A CA 1
ATOM 1490 C C . ARG A 1 180 ? -7.142 -8.277 15.926 1.00 93.81 180 ARG A C 1
ATOM 1492 O O . ARG A 1 180 ? -7.955 -9.185 15.792 1.00 93.81 180 ARG A O 1
ATOM 1499 N N . GLU A 1 181 ? -7.388 -7.198 16.672 1.00 92.56 181 GLU A N 1
ATOM 1500 C CA . GLU A 1 181 ? -8.632 -7.029 17.439 1.00 92.56 181 GLU A CA 1
ATOM 1501 C C . GLU A 1 181 ? -9.877 -7.067 16.535 1.00 92.56 181 GLU A C 1
ATOM 1503 O O . GLU A 1 181 ? -10.914 -7.585 16.942 1.00 92.56 181 GLU A O 1
ATOM 1508 N N . ILE A 1 182 ? -9.791 -6.548 15.306 1.00 93.81 182 ILE A N 1
ATOM 1509 C CA . ILE A 1 182 ? -10.891 -6.596 14.332 1.00 93.81 182 ILE A CA 1
ATOM 1510 C C . ILE A 1 182 ? -11.112 -8.022 13.826 1.00 93.81 182 ILE A C 1
ATOM 1512 O O . ILE A 1 182 ? -12.254 -8.482 13.804 1.00 93.81 182 ILE A O 1
ATOM 1516 N N . ARG A 1 183 ? -10.041 -8.742 13.466 1.00 94.12 183 ARG A N 1
ATOM 1517 C CA . ARG A 1 183 ? -10.120 -10.149 13.024 1.00 94.12 183 ARG A CA 1
ATOM 1518 C C . ARG A 1 183 ? -10.715 -11.058 14.098 1.00 94.12 183 ARG A C 1
ATOM 1520 O O . ARG A 1 183 ? -11.476 -11.965 13.783 1.00 94.12 183 ARG A O 1
ATOM 1527 N N . GLU A 1 184 ? -10.403 -10.787 15.361 1.00 94.38 184 GLU A N 1
ATOM 1528 C CA . GLU A 1 184 ? -10.925 -11.513 16.525 1.00 94.38 184 GLU A CA 1
ATOM 1529 C C . GLU A 1 184 ? -12.342 -11.063 16.937 1.00 94.38 184 GLU A C 1
ATOM 1531 O O . GLU A 1 184 ? -12.942 -11.645 17.839 1.00 94.38 184 GLU A O 1
ATOM 1536 N N . GLY A 1 185 ? -12.897 -10.028 16.295 1.00 90.75 185 GLY A N 1
ATOM 1537 C CA . GLY A 1 185 ? -14.210 -9.465 16.626 1.00 90.75 185 GLY A CA 1
ATOM 1538 C C . GLY A 1 185 ? -14.240 -8.622 17.909 1.00 90.75 185 GLY A C 1
ATOM 1539 O O . GLY A 1 185 ? -15.315 -8.224 18.358 1.00 90.75 185 GLY A O 1
ATOM 1540 N N . GLY A 1 186 ? -13.080 -8.327 18.499 1.00 88.19 186 GLY A N 1
ATOM 1541 C CA . GLY A 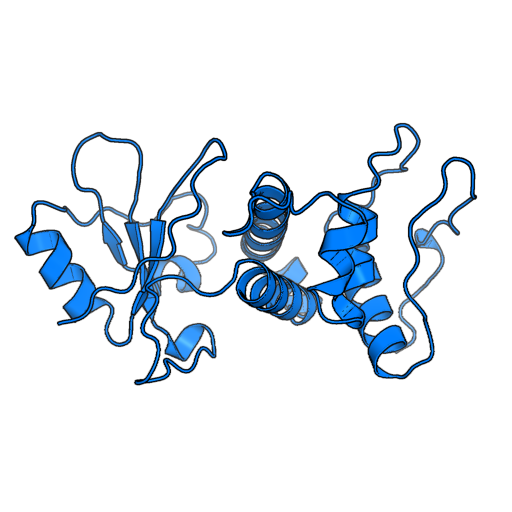1 186 ? -12.921 -7.491 19.692 1.00 88.19 186 GLY A CA 1
ATOM 1542 C C . GLY A 1 186 ? -12.994 -5.984 19.422 1.00 88.19 186 GLY A C 1
ATOM 1543 O O . GLY A 1 186 ? -13.146 -5.198 20.359 1.00 88.19 186 GLY A O 1
ATOM 1544 N N . PHE A 1 187 ? -12.917 -5.562 18.157 1.00 88.81 187 PHE A N 1
ATOM 1545 C CA . PHE A 1 187 ? -13.025 -4.160 17.761 1.00 88.81 187 PHE A CA 1
ATOM 1546 C C . PHE A 1 187 ? -13.812 -3.995 16.457 1.00 88.81 187 PHE A C 1
ATOM 1548 O O . PHE A 1 187 ? -13.627 -4.743 15.503 1.00 88.81 187 PHE A O 1
ATOM 1555 N N . VAL A 1 188 ? -14.673 -2.975 16.404 1.00 89.75 188 VAL A N 1
ATOM 1556 C CA . VAL A 1 188 ? -15.398 -2.588 15.186 1.00 89.75 188 VAL A CA 1
ATOM 1557 C C . VAL A 1 188 ? -14.864 -1.229 14.732 1.00 89.75 188 VAL A C 1
ATOM 1559 O O . VAL A 1 188 ? -15.051 -0.250 15.464 1.00 89.75 188 VAL A O 1
ATOM 1562 N N . PRO A 1 189 ? -14.216 -1.143 13.558 1.00 87.12 189 PRO A N 1
ATOM 1563 C CA . PRO A 1 189 ? -13.626 0.096 13.073 1.00 87.12 189 PRO A CA 1
ATOM 1564 C C . PRO A 1 189 ? -14.723 1.110 12.744 1.00 87.12 189 PRO A C 1
ATOM 1566 O O . PRO A 1 189 ? -15.776 0.764 12.202 1.00 87.12 189 PRO A O 1
ATOM 1569 N N . LYS A 1 190 ? -14.485 2.377 13.090 1.00 86.19 190 LYS A N 1
ATOM 1570 C CA . LYS A 1 190 ? -15.438 3.476 12.886 1.00 86.19 190 LYS A CA 1
ATOM 1571 C C . LYS A 1 190 ? -14.724 4.724 12.399 1.00 86.19 190 LYS A C 1
ATOM 1573 O O . LYS A 1 190 ? -13.566 4.971 12.727 1.00 86.19 190 LYS A O 1
ATOM 1578 N N . THR A 1 191 ? -15.454 5.544 11.655 1.00 84.31 191 THR A N 1
ATOM 1579 C CA . THR A 1 191 ? -14.985 6.860 11.226 1.00 84.31 191 THR A CA 1
ATOM 1580 C C . THR A 1 191 ? -14.661 7.727 12.435 1.00 84.31 191 THR A C 1
ATOM 1582 O O . THR A 1 191 ? -15.441 7.787 13.384 1.00 84.31 191 THR A O 1
ATOM 1585 N N . TYR A 1 192 ? -13.530 8.423 12.396 1.00 76.56 192 TYR A N 1
ATOM 1586 C CA . TYR A 1 192 ? -13.158 9.328 13.475 1.00 76.56 192 TYR A CA 1
ATOM 1587 C C . TYR A 1 192 ? -13.959 10.630 13.414 1.00 76.56 192 TYR A C 1
ATOM 1589 O O . TYR A 1 192 ? -14.064 11.251 12.356 1.00 76.56 192 TYR A O 1
ATOM 1597 N N . GLU A 1 193 ? -14.466 11.055 14.567 1.00 69.25 193 GLU A N 1
ATOM 1598 C CA . GLU A 1 193 ? -15.152 12.334 14.748 1.00 69.25 193 GLU A CA 1
ATOM 1599 C C . GLU A 1 193 ? -14.171 13.398 15.268 1.00 69.25 193 GLU A C 1
ATOM 1601 O O . GLU A 1 193 ? -13.293 13.117 16.093 1.00 69.25 193 GLU A O 1
ATOM 1606 N N . GLU A 1 194 ? -14.298 14.633 14.781 1.00 58.03 194 GLU A N 1
ATOM 1607 C CA . GLU A 1 194 ? -13.523 15.764 15.299 1.00 58.03 194 GLU A CA 1
ATOM 1608 C C . GLU A 1 194 ? -13.898 16.050 16.762 1.00 58.03 194 GLU A C 1
ATOM 1610 O O . GLU A 1 194 ? -15.069 16.072 17.129 1.00 58.03 194 GLU A O 1
ATOM 1615 N N . GLY A 1 195 ? -12.897 16.277 17.619 1.00 51.03 195 GLY A N 1
ATOM 1616 C CA . GLY A 1 195 ? -13.111 16.627 19.030 1.00 51.03 195 GLY A CA 1
ATOM 1617 C C . GLY A 1 195 ? -13.249 15.445 19.999 1.00 51.03 195 GLY A C 1
ATOM 1618 O O . GLY A 1 195 ? -13.250 15.666 21.209 1.00 51.03 195 GLY A O 1
ATOM 1619 N N . VAL A 1 196 ? -13.278 14.197 19.517 1.00 51.94 196 VAL A N 1
ATOM 1620 C CA . VAL A 1 196 ? -13.238 13.013 20.392 1.00 51.94 196 VAL A CA 1
ATOM 1621 C C . VAL A 1 196 ? -11.795 12.734 20.820 1.00 51.94 196 VAL A C 1
ATOM 1623 O O . VAL A 1 196 ? -10.915 12.469 19.996 1.00 51.94 196 VAL A O 1
ATOM 1626 N N . PHE A 1 197 ? -11.537 12.810 22.130 1.00 45.56 197 PHE A N 1
ATOM 1627 C CA . PHE A 1 197 ? -10.228 12.517 22.714 1.00 45.56 197 PHE A CA 1
ATOM 1628 C C . PHE A 1 197 ? -9.830 11.069 22.414 1.00 45.56 197 PHE A C 1
ATOM 1630 O O . PHE A 1 197 ? -10.495 10.126 22.842 1.00 45.56 197 PHE A O 1
ATOM 1637 N N . ARG A 1 198 ? -8.714 10.889 21.703 1.00 57.22 198 ARG A N 1
ATOM 1638 C CA . ARG A 1 198 ? -8.068 9.581 21.581 1.00 57.22 198 ARG A CA 1
ATOM 1639 C C . ARG A 1 198 ? -7.221 9.350 22.825 1.00 57.22 198 ARG A C 1
ATOM 1641 O O . ARG A 1 198 ? -6.443 10.225 23.207 1.00 57.22 198 ARG A O 1
ATOM 1648 N N . THR A 1 199 ? -7.326 8.170 23.426 1.00 48.91 199 THR A N 1
ATOM 1649 C CA . THR A 1 199 ? -6.363 7.725 24.438 1.00 48.91 199 THR A CA 1
ATOM 1650 C C . THR A 1 199 ? -4.956 7.890 23.857 1.00 48.91 199 THR A C 1
ATOM 1652 O O . THR A 1 199 ? -4.680 7.370 22.776 1.00 48.91 199 THR A O 1
ATOM 1655 N N . ASN A 1 200 ? -4.082 8.661 24.518 1.00 42.97 200 ASN A N 1
ATOM 1656 C CA . ASN A 1 200 ? -2.678 8.748 24.109 1.00 42.97 200 ASN A CA 1
ATOM 1657 C C . ASN A 1 200 ? -2.094 7.334 24.176 1.00 42.97 200 ASN A C 1
ATOM 1659 O O . ASN A 1 200 ? -2.064 6.731 25.241 1.00 42.97 200 ASN A O 1
ATOM 1663 N N . LEU A 1 201 ? -1.655 6.807 23.039 1.00 49.19 201 LEU A N 1
ATOM 1664 C CA . LEU A 1 201 ? -1.208 5.418 22.910 1.00 49.19 201 LEU A CA 1
ATOM 1665 C C . LEU A 1 201 ? 0.216 5.179 23.435 1.00 49.19 201 LEU A C 1
ATOM 1667 O O . LEU A 1 201 ? 0.689 4.053 23.403 1.00 49.19 201 LEU A O 1
ATOM 1671 N N . THR A 1 202 ? 0.882 6.201 23.980 1.00 40.50 202 THR A N 1
ATOM 1672 C CA . THR A 1 202 ? 2.155 6.050 24.705 1.00 40.50 202 THR A CA 1
ATOM 1673 C C . THR A 1 202 ? 2.030 5.285 26.026 1.00 40.50 202 THR A C 1
ATOM 1675 O O . THR A 1 202 ? 3.049 4.993 26.639 1.00 40.50 202 THR A O 1
ATOM 1678 N N . THR A 1 203 ? 0.819 4.961 26.493 1.00 40.31 203 THR A N 1
ATOM 1679 C CA . THR A 1 203 ? 0.602 4.210 27.742 1.00 40.31 203 THR A CA 1
ATOM 1680 C C . THR A 1 203 ? 0.305 2.729 27.553 1.00 40.31 203 THR A C 1
ATOM 1682 O O . THR A 1 203 ? 0.066 2.052 28.552 1.00 40.31 203 THR A O 1
ATOM 1685 N N . VAL A 1 204 ? 0.315 2.193 26.329 1.00 44.06 204 VAL A N 1
ATOM 1686 C CA . VAL A 1 204 ? 0.069 0.759 26.143 1.00 44.06 204 VAL A CA 1
ATOM 1687 C C . VAL A 1 204 ? 1.364 0.044 25.796 1.00 44.06 204 VAL A C 1
ATOM 1689 O O . VAL A 1 204 ? 1.720 -0.088 24.631 1.00 44.06 204 VAL A O 1
ATOM 1692 N N . SER A 1 205 ? 2.059 -0.372 26.856 1.00 38.16 205 SER A N 1
ATOM 1693 C CA . SER A 1 205 ? 3.128 -1.370 26.814 1.00 38.16 205 SER A CA 1
ATOM 1694 C C . SER A 1 205 ? 2.654 -2.600 26.051 1.00 38.16 205 SER A C 1
ATOM 1696 O O . SER A 1 205 ? 1.526 -3.055 26.267 1.00 38.16 205 SER A O 1
ATOM 1698 N N . GLU A 1 206 ? 3.528 -3.151 25.214 1.00 36.56 206 GLU A N 1
ATOM 1699 C CA . GLU A 1 206 ? 3.435 -4.545 24.793 1.00 36.56 206 GLU A CA 1
ATOM 1700 C C . GLU A 1 206 ? 3.280 -5.389 26.067 1.00 36.56 206 GLU A C 1
ATOM 1702 O O . GLU A 1 206 ? 4.062 -5.250 27.011 1.00 36.56 206 GLU A O 1
ATOM 1707 N N . GLN A 1 207 ? 2.196 -6.156 26.160 1.00 31.58 207 GLN A N 1
ATOM 1708 C CA . GLN A 1 207 ? 2.168 -7.298 27.061 1.00 31.58 207 GLN A CA 1
ATOM 1709 C C . GLN A 1 207 ? 2.653 -8.479 26.227 1.00 31.58 207 GLN A C 1
ATOM 1711 O O . GLN A 1 207 ? 2.068 -8.757 25.178 1.00 31.58 207 GLN A O 1
ATOM 1716 N N . GLU A 1 208 ? 3.773 -9.041 26.686 1.00 31.30 208 GLU A N 1
ATOM 1717 C CA . GLU A 1 208 ? 4.475 -10.225 26.173 1.00 31.30 208 GLU A CA 1
ATOM 1718 C C . GLU A 1 208 ? 3.550 -11.422 25.913 1.00 31.30 208 GLU A C 1
ATOM 1720 O O . GLU A 1 208 ? 2.599 -11.634 26.706 1.00 31.30 208 GLU A O 1
#